Protein AF-A0A816GV91-F1 (afdb_monomer_lite)

Organism: NCBI:txid433720

InterPro domains:
  IPR011013 Galactose mutarotase-like domain superfamily [SSF74650] (80-267)
  IPR013780 Glycosyl hydrolase, all-beta [G3DSA:2.60.40.1180] (82-179)
  IPR015341 Glycoside hydrolase family 38, central domain [PF09261] (12-67)
  IPR028995 Glycoside hydrolase families 57/38, central domain superfamily [SSF88688] (14-74)
  IPR037094 Glycoside hydrolase family 38, central domain superfamily [G3DSA:1.20.1270.50] (17-73)
  IPR048534 Lysosomal alpha-mannosidase-like, central domain [PF21260] (137-174)
  IPR050843 Glycosyl Hydrolase Family 38 [PTHR11607] (3-268)

Secondary structure (DSSP, 8-state):
-HHHHHHHHT-S-TTHHHHHHHHHHHHTSTTTTTS-S-HHHHHHHHHHHHHHHHHHHHHHHHHHHHHS--TTPPPPSS-----TTGGGT--GGGTT-SEEEEEEEE-SSS-EEEEEEEEESS-EEEE-TTSPBPPEEEEEPPHHHHT-TT------EEEEEEEEE-TTEEEEEEEEEPPGGG--GGGB------S--EEE-SSEEEEE-TTS-EEEEEETTTTEEEE-S----EE-PBP---SSSGGGPPP-SS---BSSSSPEES-SS---

Structure (mmCIF, N/CA/C/O backbone):
data_AF-A0A816GV91-F1
#
_entry.id   AF-A0A816GV91-F1
#
loop_
_atom_site.group_PDB
_atom_site.id
_atom_site.type_symbol
_atom_site.label_atom_id
_atom_site.label_alt_id
_atom_site.label_comp_id
_atom_site.label_asym_id
_atom_site.label_entity_id
_atom_site.label_seq_id
_atom_site.pdbx_PDB_ins_code
_atom_site.Cartn_x
_atom_site.Cartn_y
_atom_site.Cartn_z
_atom_site.occupancy
_atom_site.B_iso_or_equiv
_atom_site.auth_seq_id
_atom_site.auth_comp_id
_atom_site.auth_asym_id
_atom_site.auth_atom_id
_atom_site.pdbx_PDB_model_num
ATOM 1 N N . VAL A 1 1 ? -13.918 4.646 -1.740 1.00 86.94 1 VAL A N 1
ATOM 2 C CA . VAL A 1 1 ? -14.346 4.955 -0.352 1.00 86.94 1 VAL A CA 1
ATOM 3 C C . VAL A 1 1 ? -15.172 6.232 -0.297 1.00 86.94 1 VAL A C 1
ATOM 5 O O . VAL A 1 1 ? -16.367 6.143 -0.059 1.00 86.94 1 VAL A O 1
ATOM 8 N N . THR A 1 2 ? -14.594 7.395 -0.612 1.00 91.75 2 THR A N 1
ATOM 9 C CA . THR A 1 2 ? -15.248 8.713 -0.481 1.00 91.75 2 THR A CA 1
ATOM 10 C C . THR A 1 2 ? -16.612 8.818 -1.162 1.00 91.75 2 THR A C 1
ATOM 12 O O . THR A 1 2 ? -17.562 9.271 -0.539 1.00 91.75 2 THR A O 1
ATOM 15 N N . ARG A 1 3 ? -16.756 8.334 -2.405 1.00 92.56 3 ARG A N 1
ATOM 16 C CA . ARG A 1 3 ? -18.055 8.327 -3.106 1.00 92.56 3 ARG A CA 1
ATOM 17 C C . ARG A 1 3 ? -19.121 7.482 -2.399 1.00 92.56 3 ARG A C 1
ATOM 19 O O . ARG A 1 3 ? -20.262 7.918 -2.325 1.00 92.56 3 ARG A O 1
ATOM 26 N N . HIS A 1 4 ? -18.753 6.315 -1.862 1.00 93.94 4 HIS A N 1
ATOM 27 C CA . HIS A 1 4 ? -19.681 5.459 -1.111 1.00 93.94 4 HIS A CA 1
ATOM 28 C C . HIS A 1 4 ? -20.125 6.156 0.173 1.00 93.94 4 HIS A C 1
ATOM 30 O O . HIS A 1 4 ? -21.316 6.321 0.400 1.00 93.94 4 HIS A O 1
ATOM 36 N N . LEU A 1 5 ? -19.168 6.637 0.970 1.00 92.62 5 LEU A N 1
ATOM 37 C CA . LEU A 1 5 ? -19.459 7.352 2.212 1.00 92.62 5 LEU A CA 1
ATOM 38 C C . LEU A 1 5 ? -20.297 8.611 1.967 1.00 92.62 5 LEU A C 1
ATOM 40 O O . LEU A 1 5 ? -21.244 8.863 2.704 1.00 92.62 5 LEU A O 1
ATOM 44 N N . ASN A 1 6 ? -20.011 9.356 0.897 1.00 92.31 6 ASN A N 1
ATOM 45 C CA . ASN A 1 6 ? -20.824 10.493 0.487 1.00 92.31 6 ASN A CA 1
ATOM 46 C C . ASN A 1 6 ? -22.269 10.089 0.164 1.00 92.31 6 ASN A C 1
ATOM 48 O O . ASN A 1 6 ? -23.195 10.768 0.598 1.00 92.31 6 ASN A O 1
ATOM 52 N N . ALA A 1 7 ? -22.458 8.998 -0.585 1.00 92.44 7 ALA A N 1
ATOM 53 C CA . ALA A 1 7 ? -23.782 8.495 -0.933 1.00 92.44 7 ALA A CA 1
ATOM 54 C C . ALA A 1 7 ? -24.557 8.032 0.311 1.00 92.44 7 ALA A C 1
ATOM 56 O O . ALA A 1 7 ? -25.717 8.397 0.472 1.00 92.44 7 ALA A O 1
ATOM 57 N N . PHE A 1 8 ? -23.909 7.297 1.220 1.00 92.56 8 PHE A N 1
ATOM 58 C CA . PHE A 1 8 ? -24.542 6.796 2.443 1.00 92.56 8 PHE A CA 1
ATOM 59 C C . PHE A 1 8 ? -24.864 7.899 3.455 1.00 92.56 8 PHE A C 1
ATOM 61 O O . PHE A 1 8 ? -25.917 7.868 4.081 1.00 92.56 8 PHE A O 1
ATOM 68 N N . ALA A 1 9 ? -23.987 8.891 3.605 1.00 91.38 9 ALA A N 1
ATOM 69 C CA . ALA A 1 9 ? -24.180 9.988 4.552 1.00 91.38 9 ALA A CA 1
ATOM 70 C C . ALA A 1 9 ? -24.940 11.190 3.962 1.00 91.38 9 ALA A C 1
ATOM 72 O O . ALA A 1 9 ? -25.226 12.152 4.684 1.00 91.38 9 ALA A O 1
ATOM 73 N N . ASN A 1 10 ? -25.215 11.176 2.652 1.00 90.62 10 ASN A N 1
ATOM 74 C CA . ASN A 1 10 ? -25.781 12.294 1.898 1.00 90.62 10 ASN A CA 1
ATOM 75 C C . ASN A 1 10 ? -25.097 13.625 2.274 1.00 90.62 10 ASN A C 1
ATOM 77 O O . ASN A 1 10 ? -25.703 14.513 2.886 1.00 90.62 10 ASN A O 1
ATOM 81 N N . THR A 1 11 ? -23.779 13.720 2.058 1.00 86.19 11 THR A N 1
ATOM 82 C CA . THR A 1 11 ? -23.034 14.946 2.402 1.00 86.19 11 THR A CA 1
ATOM 83 C C . THR A 1 11 ? -23.275 16.035 1.353 1.00 86.19 11 THR A C 1
ATOM 85 O O . THR A 1 11 ? -23.507 15.748 0.180 1.00 86.19 11 THR A O 1
ATOM 88 N N . ASN A 1 12 ? -23.194 17.307 1.753 1.00 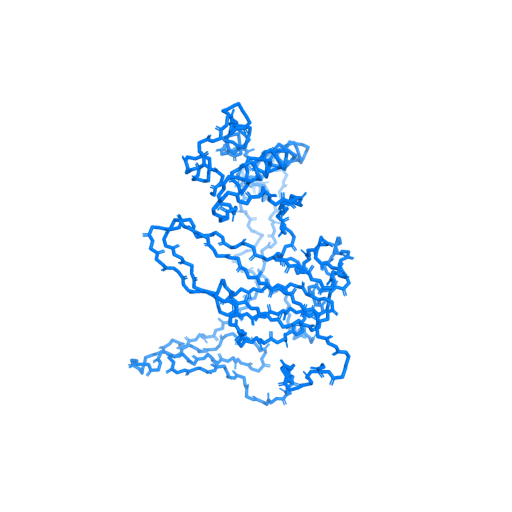77.94 12 ASN A N 1
ATOM 89 C CA . ASN A 1 12 ? -23.407 18.445 0.847 1.00 77.94 12 ASN A CA 1
ATOM 90 C C . ASN A 1 12 ? -22.167 18.771 -0.017 1.00 77.94 12 ASN A C 1
ATOM 92 O O . ASN A 1 12 ? -22.099 19.831 -0.635 1.00 77.94 12 ASN A O 1
ATOM 96 N N . ALA A 1 13 ? -21.181 17.873 -0.094 1.00 74.19 13 ALA A N 1
ATOM 97 C CA . ALA A 1 13 ? -19.860 18.134 -0.668 1.00 74.19 13 ALA A CA 1
ATOM 98 C C . ALA A 1 13 ? -19.768 17.933 -2.196 1.00 74.19 13 ALA A C 1
ATOM 100 O O . ALA A 1 13 ? -18.770 17.414 -2.697 1.00 74.19 13 ALA A O 1
ATOM 101 N N . ARG A 1 14 ? -20.799 18.327 -2.960 1.00 69.38 14 ARG A N 1
ATOM 102 C CA . ARG A 1 14 ? -20.877 18.031 -4.408 1.00 69.38 14 ARG A CA 1
ATOM 103 C C . ARG A 1 14 ? -19.669 18.540 -5.201 1.00 69.38 14 ARG A C 1
ATOM 105 O O . ARG A 1 14 ? -19.157 17.792 -6.022 1.00 69.38 14 ARG A O 1
ATOM 112 N N . ASN A 1 15 ? -19.190 19.755 -4.929 1.00 72.81 15 ASN A N 1
ATOM 113 C CA . ASN A 1 15 ? -18.072 20.342 -5.679 1.00 72.81 15 ASN A CA 1
ATOM 114 C C . ASN A 1 15 ? -16.728 19.691 -5.308 1.00 72.81 15 ASN A C 1
ATOM 116 O O . ASN A 1 15 ? -15.956 19.319 -6.184 1.00 72.81 15 ASN A O 1
ATOM 120 N N . THR A 1 16 ? -16.478 19.467 -4.015 1.00 81.56 16 THR A N 1
ATOM 121 C CA . THR A 1 16 ? -15.239 18.847 -3.509 1.00 81.56 16 THR A CA 1
ATOM 122 C C . THR A 1 16 ? -15.103 17.376 -3.923 1.00 81.56 16 THR A C 1
ATOM 124 O O . THR A 1 16 ? -13.997 16.847 -4.001 1.00 81.56 16 THR A O 1
ATOM 127 N N . LEU A 1 17 ? -16.220 16.696 -4.220 1.00 80.50 17 LEU A N 1
ATOM 128 C CA . LEU A 1 17 ? -16.218 15.296 -4.658 1.00 80.50 17 LEU A CA 1
ATOM 129 C C . LEU A 1 17 ? -15.487 15.092 -5.992 1.00 80.50 17 LEU A C 1
ATOM 131 O O . LEU A 1 17 ? -14.959 14.003 -6.242 1.00 80.50 17 LEU A O 1
ATOM 135 N N . PHE A 1 18 ? -15.475 16.114 -6.850 1.00 89.94 18 PHE A N 1
ATOM 136 C CA . PHE A 1 18 ? -14.893 16.020 -8.184 1.00 89.94 18 PHE A CA 1
ATOM 137 C C . PHE A 1 18 ? -13.404 16.351 -8.227 1.00 89.94 18 PHE A C 1
ATOM 139 O O . PHE A 1 18 ? -12.745 15.834 -9.119 1.00 89.94 18 PHE A O 1
ATOM 146 N N . THR A 1 19 ? -12.839 17.052 -7.238 1.00 93.88 19 THR A N 1
ATOM 147 C CA . THR A 1 19 ? -11.411 17.428 -7.225 1.00 93.88 19 THR A CA 1
ATOM 148 C C . THR A 1 19 ? -10.486 16.223 -7.433 1.00 93.88 19 THR A C 1
ATOM 150 O O . THR A 1 19 ? -9.660 16.213 -8.343 1.00 93.88 19 THR A O 1
ATOM 153 N N . LEU A 1 20 ? -10.674 15.142 -6.663 1.00 94.38 20 LEU A N 1
ATOM 154 C CA . LEU A 1 20 ? -9.902 13.910 -6.868 1.00 94.38 20 LEU A CA 1
ATOM 155 C C . LEU A 1 20 ? -10.254 13.210 -8.186 1.00 94.38 20 LEU A C 1
ATOM 157 O O . LEU A 1 20 ? -9.397 12.587 -8.800 1.00 94.38 20 LEU A O 1
ATOM 161 N N . SER A 1 21 ? -11.511 13.284 -8.627 1.00 94.44 21 SER A N 1
ATOM 162 C CA . SER A 1 21 ? -11.940 12.654 -9.880 1.00 94.44 21 SER A CA 1
ATOM 163 C C . SER A 1 21 ? -11.295 13.300 -11.101 1.00 94.44 21 SER A C 1
ATOM 165 O O . SER A 1 21 ? -10.948 12.592 -12.039 1.00 94.44 21 SER A O 1
ATOM 167 N N . GLU A 1 22 ? -11.166 14.622 -11.100 1.00 96.19 22 GLU A N 1
ATOM 168 C CA . GLU A 1 22 ? -10.523 15.396 -12.158 1.00 96.19 22 GLU A CA 1
ATOM 169 C C . GLU A 1 22 ? -9.022 15.112 -12.177 1.00 96.19 22 GLU A C 1
ATOM 171 O O . GLU A 1 22 ? -8.491 14.762 -13.227 1.00 96.19 22 GLU A O 1
ATOM 176 N N . ALA A 1 23 ? -8.361 15.144 -11.012 1.00 97.31 23 ALA A N 1
ATOM 177 C CA . ALA A 1 23 ? -6.949 14.781 -10.890 1.00 97.31 23 ALA A CA 1
ATOM 178 C C . ALA A 1 23 ? -6.679 13.345 -11.373 1.00 97.31 23 ALA A C 1
ATOM 180 O O . ALA A 1 23 ? -5.765 13.116 -12.161 1.00 97.31 23 ALA A O 1
ATOM 181 N N . MET A 1 24 ? -7.517 12.381 -10.973 1.00 96.81 24 MET A N 1
ATOM 182 C CA . MET A 1 24 ? -7.435 11.002 -11.462 1.00 96.81 24 MET A CA 1
ATOM 183 C C . MET A 1 24 ? -7.689 10.904 -12.968 1.00 96.81 24 MET A C 1
ATOM 185 O O . MET A 1 24 ? -7.021 10.117 -13.630 1.00 96.81 24 MET A O 1
ATOM 189 N N . GLY A 1 25 ? -8.627 11.687 -13.511 1.00 97.88 25 GLY A N 1
ATOM 190 C CA . GLY A 1 25 ? -8.910 11.741 -14.945 1.00 97.88 25 GLY A CA 1
ATOM 191 C C . GLY A 1 25 ? -7.713 12.239 -15.752 1.00 97.88 25 GLY A C 1
ATOM 192 O O . GLY A 1 25 ? -7.337 11.604 -16.733 1.00 97.88 25 GLY A O 1
ATOM 193 N N . VAL A 1 26 ? -7.062 13.312 -15.292 1.00 98.00 26 VAL A N 1
ATOM 194 C CA . VAL A 1 26 ? -5.806 13.812 -15.874 1.00 98.00 26 VAL A CA 1
ATOM 195 C C . VAL A 1 26 ? -4.700 12.763 -15.761 1.00 98.00 26 VAL A C 1
ATOM 197 O O . VAL A 1 26 ? -3.996 12.522 -16.734 1.00 98.00 26 VAL A O 1
ATOM 200 N N . ALA A 1 27 ? -4.585 12.074 -14.623 1.00 97.81 27 ALA A N 1
ATOM 201 C CA . ALA A 1 27 ? -3.581 11.029 -14.433 1.00 97.81 27 ALA A CA 1
ATOM 202 C C . ALA A 1 27 ? -3.764 9.819 -15.372 1.00 97.81 27 ALA A C 1
ATOM 204 O O . ALA A 1 27 ? -2.814 9.075 -15.576 1.00 97.81 27 ALA A O 1
ATOM 205 N N . GLN A 1 28 ? -4.948 9.613 -15.967 1.00 98.31 28 GLN A N 1
ATOM 206 C CA . GLN A 1 28 ? -5.157 8.584 -17.001 1.00 98.31 28 GLN A CA 1
ATOM 207 C C . GLN A 1 28 ? -4.719 9.024 -18.404 1.00 98.31 28 GLN A C 1
ATOM 209 O O . GLN A 1 28 ? -4.855 8.253 -19.355 1.00 98.31 28 GLN A O 1
ATOM 214 N N . HIS A 1 29 ? -4.211 10.248 -18.562 1.00 98.31 29 HIS A N 1
ATOM 215 C CA . HIS A 1 29 ? -3.582 10.665 -19.804 1.00 98.31 29 HIS A CA 1
ATOM 216 C C . HIS A 1 29 ? -2.452 9.692 -20.181 1.00 98.31 29 HIS A C 1
ATOM 218 O O . HIS A 1 29 ? -1.738 9.175 -19.321 1.00 98.31 29 HIS A O 1
ATOM 224 N N . HIS A 1 30 ? -2.292 9.436 -21.479 1.00 98.06 30 HIS A N 1
ATOM 225 C CA . HIS A 1 30 ? -1.295 8.499 -22.002 1.00 98.06 30 HIS A CA 1
ATOM 226 C C . HIS A 1 30 ? 0.151 8.988 -21.837 1.00 98.06 30 HIS A C 1
ATOM 228 O O . HIS A 1 30 ? 1.054 8.201 -22.090 1.00 98.06 30 HIS A O 1
ATOM 234 N N . ASP A 1 31 ? 0.344 10.236 -21.396 1.00 98.19 31 ASP A N 1
ATOM 235 C CA . ASP A 1 31 ? 1.611 10.786 -20.897 1.00 98.19 31 ASP A CA 1
ATOM 236 C C . ASP A 1 31 ? 1.547 11.123 -19.402 1.00 98.19 31 ASP A C 1
ATOM 238 O O . ASP A 1 31 ? 2.070 12.141 -18.984 1.00 98.19 31 ASP A O 1
ATOM 242 N N . ALA A 1 32 ? 0.788 10.383 -18.598 1.00 98.19 32 ALA A N 1
ATOM 243 C CA . ALA A 1 32 ? 0.777 10.574 -17.147 1.00 98.19 32 ALA A CA 1
ATOM 244 C C . ALA A 1 32 ? 1.020 9.241 -16.444 1.00 98.19 32 ALA A C 1
ATOM 246 O O . ALA A 1 32 ? 2.119 8.962 -15.980 1.00 98.19 32 ALA A O 1
ATOM 247 N N . VAL A 1 33 ? 0.029 8.346 -16.428 1.00 98.12 33 VAL A N 1
ATOM 248 C CA . VAL A 1 33 ? 0.202 7.009 -15.827 1.00 98.12 33 VAL A CA 1
ATOM 249 C C . VAL A 1 33 ? 1.284 6.174 -16.528 1.00 98.12 33 VAL A C 1
ATOM 251 O O . VAL A 1 33 ? 1.835 5.253 -15.930 1.00 98.12 33 VAL A O 1
ATOM 254 N N . SER A 1 34 ? 1.602 6.494 -17.783 1.00 97.75 34 SER A N 1
ATOM 255 C CA . SER A 1 34 ? 2.693 5.884 -18.548 1.00 97.75 34 SER A CA 1
ATOM 256 C C . SER A 1 34 ? 4.091 6.302 -18.075 1.00 97.75 34 SER A C 1
ATOM 258 O O . SER A 1 34 ? 5.045 5.579 -18.355 1.00 97.75 34 SER A O 1
ATOM 260 N N . GLY A 1 35 ? 4.228 7.441 -17.381 1.00 98.12 35 GLY A N 1
ATOM 261 C CA . GLY A 1 35 ? 5.514 8.016 -16.980 1.00 98.12 35 GLY A CA 1
ATOM 262 C C . GLY A 1 35 ? 6.335 8.566 -18.150 1.00 98.12 35 GLY A C 1
ATOM 263 O O . GLY A 1 35 ? 7.566 8.488 -18.131 1.00 98.12 35 GLY A O 1
ATOM 264 N N . THR A 1 36 ? 5.673 9.054 -19.201 1.00 98.19 36 THR A N 1
ATOM 265 C CA . THR A 1 36 ? 6.312 9.542 -20.432 1.00 98.19 36 THR A CA 1
ATOM 266 C C . THR A 1 36 ? 6.363 11.068 -20.567 1.00 98.19 36 THR A C 1
ATO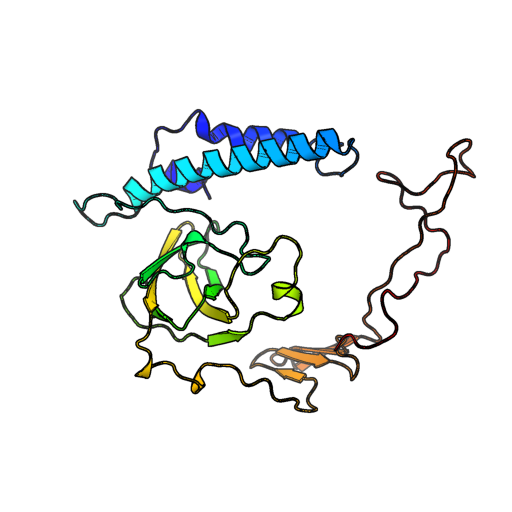M 268 O O . THR A 1 36 ? 6.842 11.597 -21.577 1.00 98.19 36 THR A O 1
ATOM 271 N N . GLU A 1 37 ? 5.924 11.781 -19.534 1.00 98.38 37 GLU A N 1
ATOM 272 C CA . GLU A 1 37 ? 6.033 13.223 -19.363 1.00 98.38 37 GLU A CA 1
ATOM 273 C C . GLU A 1 37 ? 7.418 13.696 -18.888 1.00 98.38 37 GLU A C 1
ATOM 275 O O . GLU A 1 37 ? 8.316 12.925 -18.548 1.00 98.38 37 GLU A O 1
ATOM 280 N N . LYS A 1 38 ? 7.604 15.020 -18.835 1.00 98.44 38 LYS A N 1
ATOM 281 C CA . LYS A 1 38 ? 8.761 15.624 -18.164 1.00 98.44 38 LYS A CA 1
ATOM 282 C C . LYS A 1 38 ? 8.618 15.537 -16.646 1.00 98.44 38 LYS A C 1
ATOM 284 O O . LYS A 1 38 ? 7.519 15.652 -16.114 1.00 98.44 38 LYS A O 1
ATOM 289 N N . GLN A 1 39 ? 9.748 15.500 -15.942 1.00 98.50 39 GLN A N 1
ATOM 290 C CA . GLN A 1 39 ? 9.783 15.409 -14.478 1.00 98.50 39 GLN A CA 1
ATOM 291 C C . GLN A 1 39 ? 8.974 16.507 -13.759 1.00 98.50 39 GLN A C 1
ATOM 293 O O . GLN A 1 39 ? 8.316 16.231 -12.761 1.00 98.50 39 GLN A O 1
ATOM 298 N N . GLU A 1 40 ? 8.997 17.743 -14.265 1.00 98.50 40 GLU A N 1
ATOM 299 C CA . GLU A 1 40 ? 8.212 18.865 -13.724 1.00 98.50 40 GLU A CA 1
ATOM 300 C C . GLU A 1 40 ? 6.695 18.657 -13.860 1.00 98.50 40 GLU A C 1
ATOM 302 O O . GLU A 1 40 ? 5.936 19.026 -12.968 1.00 98.50 40 GLU A O 1
ATOM 307 N N . VAL A 1 41 ? 6.259 17.995 -14.934 1.00 98.38 41 VAL A N 1
ATOM 308 C CA . VAL A 1 41 ? 4.855 17.638 -15.169 1.00 98.38 41 VAL A CA 1
ATOM 309 C C . VAL A 1 41 ? 4.456 16.452 -14.289 1.00 98.38 41 VAL A C 1
ATOM 311 O O . VAL A 1 41 ? 3.387 16.476 -13.686 1.00 98.38 41 VAL A O 1
ATOM 314 N N . ALA A 1 42 ? 5.346 15.468 -14.113 1.00 98.50 42 ALA A N 1
ATOM 315 C CA . ALA A 1 42 ? 5.141 14.374 -13.164 1.00 98.50 42 ALA A CA 1
ATOM 316 C C . ALA A 1 42 ? 4.926 14.902 -11.730 1.00 98.50 42 ALA A C 1
ATOM 318 O O . ALA A 1 42 ? 4.065 14.411 -10.995 1.00 98.50 42 ALA A O 1
ATOM 319 N N . PHE A 1 43 ? 5.674 15.941 -11.332 1.00 98.69 43 PHE A N 1
ATOM 320 C CA . PHE A 1 43 ? 5.481 16.611 -10.044 1.00 98.69 43 PHE A CA 1
ATOM 321 C C . PHE A 1 43 ? 4.136 17.346 -9.949 1.00 98.69 43 PHE A C 1
ATOM 323 O O . PHE A 1 43 ? 3.478 17.232 -8.914 1.00 98.69 43 PHE A O 1
ATOM 330 N N . ASP A 1 44 ? 3.688 18.027 -11.00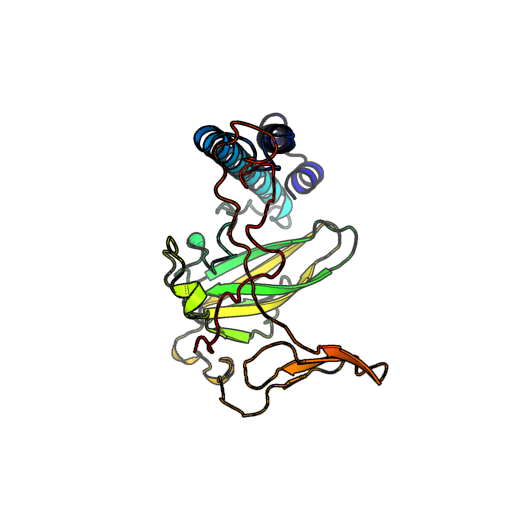9 1.00 98.62 44 ASP A N 1
ATOM 331 C CA . ASP A 1 44 ? 2.348 18.640 -11.065 1.00 98.62 44 ASP A CA 1
ATOM 332 C C . ASP A 1 44 ? 1.235 17.581 -10.934 1.00 98.62 44 ASP A C 1
ATOM 334 O O . ASP A 1 44 ? 0.305 17.748 -10.142 1.00 98.62 44 ASP A O 1
ATOM 338 N N . TYR A 1 45 ? 1.355 16.436 -11.617 1.00 98.50 45 TYR A N 1
ATOM 339 C CA . TYR A 1 45 ? 0.409 15.324 -11.470 1.00 98.50 45 TYR A CA 1
ATOM 340 C C . TYR A 1 45 ? 0.363 14.785 -10.037 1.00 98.50 45 TYR A C 1
ATOM 342 O O . TYR A 1 45 ? -0.725 14.611 -9.478 1.00 98.50 45 TYR A O 1
ATOM 350 N N . ALA A 1 46 ? 1.524 14.566 -9.416 1.00 98.31 46 ALA A N 1
ATOM 351 C CA . ALA A 1 46 ? 1.605 14.119 -8.029 1.00 98.31 46 ALA A CA 1
ATOM 352 C C . ALA A 1 46 ? 0.972 15.133 -7.060 1.00 98.31 46 ALA A C 1
ATOM 354 O O . ALA A 1 46 ? 0.237 14.740 -6.149 1.00 98.31 46 ALA A O 1
ATOM 355 N N . GLN A 1 47 ? 1.198 16.433 -7.281 1.00 98.38 47 GLN A N 1
ATOM 356 C CA . GLN A 1 47 ? 0.592 17.500 -6.488 1.00 98.38 47 GLN A CA 1
ATOM 357 C C . GLN A 1 47 ? -0.938 17.484 -6.601 1.00 98.38 47 GLN A C 1
ATOM 359 O O . GLN A 1 47 ? -1.618 17.421 -5.576 1.00 98.38 47 GLN A O 1
ATOM 364 N N . ARG A 1 48 ? -1.489 17.455 -7.821 1.00 98.06 48 ARG A N 1
ATOM 365 C CA . ARG A 1 48 ? -2.947 17.412 -8.051 1.00 98.06 48 ARG A CA 1
ATOM 366 C C . ARG A 1 48 ? -3.605 16.211 -7.384 1.00 98.06 48 ARG A C 1
ATOM 368 O O . ARG A 1 48 ? -4.679 16.334 -6.796 1.00 98.06 48 ARG A O 1
ATOM 375 N N . LEU A 1 49 ? -2.973 15.039 -7.471 1.00 97.62 49 LEU A N 1
ATOM 376 C CA . LEU A 1 49 ? -3.468 13.827 -6.818 1.00 97.62 49 LEU A CA 1
ATOM 377 C C . LEU A 1 49 ? -3.450 13.971 -5.292 1.00 97.62 49 LEU A C 1
ATOM 379 O O . LEU A 1 49 ? -4.432 13.614 -4.643 1.00 97.62 49 LEU A O 1
ATOM 383 N N . SER A 1 50 ? -2.380 14.534 -4.723 1.00 96.56 50 SER A N 1
ATOM 384 C CA . SER A 1 50 ? -2.268 14.803 -3.283 1.00 96.56 50 SER A CA 1
ATOM 385 C C . SER A 1 50 ? -3.356 15.766 -2.792 1.00 96.56 50 SER A C 1
ATOM 387 O O . SER A 1 50 ? -4.064 15.461 -1.831 1.00 96.56 50 SER A O 1
ATOM 389 N N . GLU A 1 51 ? -3.568 16.882 -3.493 1.00 96.12 51 GLU A N 1
ATOM 390 C CA . GLU A 1 51 ? -4.637 17.847 -3.200 1.00 96.12 51 GLU A CA 1
ATOM 391 C C . GLU A 1 51 ? -6.028 17.203 -3.313 1.00 96.12 51 GLU A C 1
ATOM 393 O O . GLU A 1 51 ? -6.887 17.392 -2.449 1.00 96.12 51 GLU A O 1
ATOM 398 N N . GLY A 1 52 ? -6.240 16.365 -4.334 1.00 95.62 52 GLY A N 1
ATOM 399 C CA . GLY A 1 52 ? -7.462 15.583 -4.491 1.00 95.62 52 GLY A CA 1
ATOM 400 C C . GLY A 1 52 ? -7.708 14.618 -3.327 1.00 95.62 52 GLY A C 1
ATOM 401 O O . GLY A 1 52 ? -8.833 14.523 -2.832 1.00 95.62 52 GLY A O 1
ATOM 402 N N . ILE A 1 53 ? -6.673 13.917 -2.855 1.00 94.38 53 ILE A N 1
ATOM 403 C CA . ILE A 1 53 ? -6.764 13.013 -1.700 1.00 94.38 53 ILE A CA 1
ATOM 404 C C . ILE A 1 53 ? -7.135 13.802 -0.439 1.00 94.38 53 ILE A C 1
ATOM 406 O O . ILE A 1 53 ? -8.072 13.410 0.256 1.00 94.38 53 ILE A O 1
ATOM 410 N N . GLN A 1 54 ? -6.491 14.943 -0.183 1.00 93.31 54 GLN A N 1
ATOM 411 C CA . GLN A 1 54 ? -6.812 15.809 0.960 1.00 93.31 54 GLN A CA 1
ATOM 412 C C . GLN A 1 54 ? -8.257 16.331 0.902 1.00 93.31 54 GLN A C 1
ATOM 414 O O . GLN A 1 54 ? -8.987 16.283 1.894 1.00 93.31 54 GLN A O 1
ATOM 419 N N . ALA A 1 55 ? -8.720 16.758 -0.276 1.00 93.25 55 ALA A N 1
ATOM 420 C CA . ALA A 1 55 ? -10.111 17.152 -0.488 1.00 93.25 55 ALA A CA 1
ATOM 421 C C . ALA A 1 55 ? -11.084 15.994 -0.182 1.00 93.25 55 ALA A C 1
ATOM 423 O O . ALA A 1 55 ? -12.120 16.184 0.463 1.00 93.25 55 ALA A O 1
ATOM 424 N N . ALA A 1 56 ? -10.730 14.771 -0.587 1.00 92.81 56 ALA A N 1
ATOM 425 C CA . ALA A 1 56 ? -11.514 13.573 -0.321 1.00 92.81 56 ALA A CA 1
ATOM 426 C C . ALA A 1 56 ? -11.553 13.198 1.175 1.00 92.81 56 ALA A C 1
ATOM 428 O O . ALA A 1 56 ? -12.591 12.724 1.643 1.00 92.81 56 ALA A O 1
ATOM 429 N N . GLU A 1 57 ? -10.480 13.437 1.934 1.00 92.62 57 GLU A N 1
ATOM 430 C CA . GLU A 1 57 ? -10.440 13.252 3.395 1.00 92.62 57 GLU A CA 1
ATOM 431 C C . GLU A 1 57 ? -11.441 14.156 4.124 1.00 92.62 57 GLU A C 1
ATOM 433 O O . GLU A 1 57 ? -12.119 13.710 5.056 1.00 92.62 57 GLU A O 1
ATOM 438 N N . GLY A 1 58 ? -11.625 15.395 3.660 1.00 91.25 58 GLY A N 1
ATOM 439 C CA . GLY A 1 58 ? -12.652 16.296 4.190 1.00 91.25 58 GLY A CA 1
ATOM 440 C C . GLY A 1 58 ? -14.069 15.722 4.058 1.00 91.25 58 GLY A C 1
ATOM 441 O O . GLY A 1 58 ? -14.866 15.784 4.996 1.00 91.25 58 GLY A O 1
ATOM 442 N N . ILE A 1 59 ? -14.376 15.087 2.924 1.00 92.19 59 ILE A N 1
ATOM 443 C CA . ILE A 1 59 ? -15.681 14.448 2.680 1.00 92.19 59 ILE A CA 1
ATOM 444 C C . ILE A 1 59 ? -15.859 13.202 3.551 1.00 92.19 59 ILE A C 1
ATOM 446 O O . ILE A 1 59 ? -16.941 12.980 4.093 1.00 92.19 59 ILE A O 1
ATOM 450 N N . ILE A 1 60 ? -14.802 12.398 3.713 1.00 92.75 60 ILE A N 1
ATOM 451 C CA . ILE A 1 60 ? -14.811 11.234 4.611 1.00 92.75 60 ILE A CA 1
ATOM 452 C C . ILE A 1 60 ? -15.176 11.674 6.034 1.00 92.75 60 ILE A C 1
ATOM 454 O O . ILE A 1 60 ? -16.044 11.068 6.659 1.00 92.75 60 ILE A O 1
ATOM 458 N N . ASN A 1 61 ? -14.584 12.767 6.517 1.00 91.69 61 ASN A N 1
ATOM 459 C CA . ASN A 1 61 ? -14.892 13.331 7.829 1.00 91.69 61 ASN A CA 1
ATOM 460 C C . ASN A 1 61 ? -16.338 13.819 7.958 1.00 91.69 61 ASN A C 1
ATOM 462 O O . ASN A 1 61 ? -16.999 13.509 8.947 1.00 91.69 61 ASN A O 1
ATOM 466 N N . GLN A 1 62 ? -16.862 14.527 6.954 1.00 91.19 62 GLN A N 1
ATOM 467 C CA . GLN A 1 62 ? -18.270 14.947 6.941 1.00 91.19 62 GLN A CA 1
ATOM 468 C C . GLN A 1 62 ? -19.228 13.752 6.964 1.00 91.19 62 GLN A C 1
ATOM 470 O O . GLN A 1 62 ? -20.266 13.799 7.625 1.00 91.19 62 GLN A O 1
ATOM 475 N N . ALA A 1 63 ? -18.888 12.678 6.250 1.00 91.88 63 ALA A N 1
ATOM 476 C CA . ALA A 1 63 ? -19.682 11.461 6.252 1.00 91.88 63 ALA A CA 1
ATOM 477 C C . ALA A 1 63 ? -19.641 10.776 7.622 1.00 91.88 63 ALA A C 1
ATOM 479 O O . ALA A 1 63 ? -20.686 10.459 8.184 1.00 91.88 63 ALA A O 1
ATOM 480 N N . TYR A 1 64 ? -18.454 10.607 8.204 1.00 90.94 64 TYR A N 1
ATOM 481 C CA . TYR A 1 64 ? -18.308 9.984 9.517 1.00 90.94 64 TYR A CA 1
ATOM 482 C C . TYR A 1 64 ? -18.894 10.809 10.663 1.00 90.94 64 TYR A C 1
ATOM 484 O O . TYR A 1 64 ? -19.402 10.217 11.610 1.00 90.94 64 TYR A O 1
ATOM 492 N N . ALA A 1 65 ? -18.950 12.137 10.555 1.00 89.62 65 ALA A N 1
ATOM 493 C CA . ALA A 1 65 ? -19.692 12.966 11.504 1.00 89.62 65 ALA A CA 1
ATOM 494 C C . ALA A 1 65 ? -21.187 12.598 11.571 1.00 89.62 65 ALA A C 1
ATOM 496 O O . ALA A 1 65 ? -21.810 12.765 12.613 1.00 89.62 65 ALA A O 1
ATOM 497 N N . LYS A 1 66 ? -21.760 12.067 10.484 1.00 89.50 66 LYS A N 1
ATOM 498 C CA . LYS A 1 66 ? -23.148 11.584 10.444 1.00 89.50 66 LYS A CA 1
ATOM 499 C C . LYS A 1 66 ? -23.281 10.088 10.735 1.00 89.50 66 LYS A C 1
ATOM 501 O O . LYS A 1 66 ? -24.296 9.678 11.279 1.00 89.50 66 LYS A O 1
ATOM 506 N N . LEU A 1 67 ? -22.296 9.281 10.332 1.00 89.44 67 LEU A N 1
ATOM 507 C CA . LEU A 1 67 ? -22.381 7.813 10.362 1.00 89.44 67 LEU A CA 1
ATOM 508 C C . LEU A 1 67 ? -21.800 7.164 11.629 1.00 89.44 67 LEU A C 1
ATOM 510 O O . LEU A 1 67 ? -22.194 6.049 11.954 1.00 89.44 67 LEU A O 1
ATOM 514 N N . LEU A 1 68 ? -20.838 7.801 12.307 1.00 87.75 68 LEU A N 1
ATOM 515 C CA . LEU A 1 68 ? -20.235 7.269 13.536 1.00 87.75 68 LEU A CA 1
ATOM 516 C C . LEU A 1 68 ? -21.075 7.448 14.811 1.00 87.75 68 LEU A C 1
ATOM 518 O O . LEU A 1 68 ? -21.044 6.524 15.628 1.00 87.75 68 LEU A O 1
ATOM 522 N N . PRO A 1 69 ? -21.774 8.581 15.048 1.00 86.62 69 PRO A N 1
ATOM 523 C CA . PRO A 1 69 ? -22.590 8.699 16.247 1.00 86.62 69 PRO A CA 1
ATOM 524 C C . PRO A 1 69 ? -23.670 7.614 16.263 1.00 86.62 69 PRO A C 1
ATOM 526 O O . PRO A 1 69 ? -24.383 7.409 15.281 1.00 86.62 69 PRO A O 1
ATOM 529 N N . LYS A 1 70 ? -23.780 6.916 17.394 1.00 78.25 70 LYS A N 1
ATOM 530 C CA . LYS A 1 70 ? -24.916 6.038 17.690 1.00 78.25 70 LYS A CA 1
ATOM 531 C C . LYS A 1 70 ? -25.973 6.874 18.412 1.00 78.25 70 LYS A C 1
ATOM 533 O O . LYS A 1 70 ? -25.628 7.640 19.309 1.00 78.25 70 LYS A O 1
ATOM 538 N N . ASP A 1 71 ? -27.240 6.720 18.038 1.00 72.38 71 ASP A N 1
ATOM 539 C CA . ASP A 1 71 ? -28.372 7.466 18.611 1.00 72.38 71 ASP A CA 1
ATOM 540 C C . ASP A 1 71 ? -28.226 9.000 18.478 1.00 72.38 71 ASP A C 1
ATOM 542 O O . ASP A 1 71 ? -27.605 9.500 17.543 1.00 72.38 71 ASP A O 1
ATOM 546 N N . SER A 1 72 ? -28.809 9.776 19.399 1.00 64.56 72 SER A N 1
ATOM 547 C CA . SER A 1 72 ? -28.716 11.247 19.443 1.00 64.56 72 SER A CA 1
ATOM 548 C C . SER A 1 72 ? -27.376 11.771 19.989 1.00 64.56 72 SER A C 1
ATOM 550 O O . SER A 1 72 ? -27.319 12.887 20.510 1.00 64.56 72 SER A O 1
ATOM 552 N N . GLN A 1 73 ? -26.307 10.971 19.934 1.00 75.06 73 GLN A N 1
ATOM 553 C CA . GLN A 1 73 ? -24.992 11.385 20.421 1.00 75.06 73 GLN A CA 1
ATOM 554 C C . GLN A 1 73 ? -24.359 12.429 19.501 1.00 75.06 73 GLN A C 1
ATOM 556 O O . GLN A 1 73 ? -24.592 12.462 18.291 1.00 75.06 73 GLN A O 1
ATOM 561 N N . SER A 1 74 ? -23.532 13.293 20.089 1.00 73.06 74 SER A N 1
ATOM 562 C CA . SER A 1 74 ? -22.782 14.286 19.331 1.00 73.06 74 SER A CA 1
ATOM 563 C C . SER A 1 74 ? -21.778 13.612 18.390 1.00 73.06 74 SER A C 1
ATOM 565 O O . SER A 1 74 ? -21.216 12.569 18.739 1.00 73.06 74 SER A O 1
ATOM 567 N N . PRO A 1 75 ? -21.500 14.218 17.223 1.00 75.12 75 PRO A N 1
ATOM 568 C CA . PRO A 1 75 ? -20.468 13.734 16.319 1.00 75.12 75 PRO A CA 1
ATOM 569 C C . PRO A 1 75 ? -19.098 13.651 17.004 1.00 75.12 75 PRO A C 1
ATOM 571 O O . PRO A 1 75 ? -18.851 14.374 17.975 1.00 75.12 75 PRO A O 1
ATOM 574 N N . PRO A 1 76 ? -18.189 12.801 16.490 1.00 71.81 76 PRO A N 1
ATOM 575 C CA . PRO A 1 76 ? -16.814 12.757 16.962 1.00 71.81 76 PRO A CA 1
ATOM 576 C C . PRO A 1 76 ? -16.205 14.161 16.949 1.00 71.81 76 PRO A C 1
ATOM 578 O O . PRO A 1 76 ? -16.243 14.854 15.933 1.00 71.81 76 PRO A O 1
ATOM 581 N N . THR A 1 77 ? -15.633 14.577 18.076 1.00 69.25 77 THR A N 1
ATOM 582 C CA . THR A 1 77 ? -14.978 15.887 18.213 1.00 69.25 77 THR A CA 1
ATOM 583 C C . THR A 1 77 ? -13.642 15.953 17.477 1.00 69.25 77 THR A C 1
ATOM 585 O O . THR A 1 77 ? -13.181 17.041 17.142 1.00 69.25 77 THR A O 1
ATOM 588 N N . GLN A 1 78 ? -13.023 14.800 17.209 1.00 79.38 78 GLN A N 1
ATOM 589 C CA . GLN A 1 78 ? -11.766 14.689 16.475 1.00 79.38 78 GLN A CA 1
ATOM 590 C C . GLN A 1 78 ? -12.005 14.203 15.047 1.00 79.38 78 GLN A C 1
ATOM 592 O O . GLN A 1 78 ? -12.695 13.205 14.815 1.00 79.38 78 GLN A O 1
ATOM 597 N N . LEU A 1 79 ? -11.383 14.900 14.098 1.00 83.38 79 LEU A N 1
ATOM 598 C CA . LEU A 1 79 ? -11.368 14.497 12.699 1.00 83.38 79 LEU A CA 1
ATOM 599 C C . LEU A 1 79 ? -10.531 13.226 12.522 1.00 83.38 79 LEU A C 1
ATOM 601 O O . LEU A 1 79 ? -9.462 13.064 13.108 1.00 83.38 79 LEU A O 1
ATOM 605 N N . GLN A 1 80 ? -11.032 12.333 11.682 1.00 85.75 80 GLN A N 1
ATOM 606 C CA . GLN A 1 80 ? -10.297 11.200 11.147 1.00 85.75 80 GLN A CA 1
ATOM 607 C C . GLN A 1 80 ? -9.265 11.705 10.128 1.00 85.75 80 GLN A C 1
ATOM 609 O O . GLN A 1 80 ? -9.546 12.605 9.338 1.00 85.75 80 GLN A O 1
ATOM 614 N N . PHE A 1 81 ? -8.091 11.091 10.095 1.00 89.88 81 PHE A N 1
ATOM 615 C CA . PHE A 1 81 ? -7.074 11.320 9.066 1.00 89.88 81 PHE A CA 1
ATOM 616 C C . PHE A 1 81 ? -6.630 9.970 8.501 1.00 89.88 81 PHE A C 1
ATOM 618 O O . PHE A 1 81 ? -6.799 8.931 9.147 1.00 89.88 81 PHE A O 1
ATOM 625 N N . LEU A 1 82 ? -6.078 9.961 7.288 1.00 92.00 82 LEU A N 1
ATOM 626 C CA . LEU A 1 82 ? -5.609 8.725 6.666 1.00 92.00 82 LEU A CA 1
ATOM 627 C C . LEU A 1 82 ? -4.112 8.518 6.924 1.00 92.00 82 LEU A C 1
ATOM 629 O O . LEU A 1 82 ? -3.287 9.407 6.724 1.00 92.00 82 LEU A O 1
ATOM 633 N N . CYS A 1 83 ? -3.737 7.300 7.315 1.00 93.44 83 CYS A N 1
ATOM 634 C CA . CYS A 1 83 ? -2.339 6.875 7.401 1.00 93.44 83 CYS A CA 1
ATOM 635 C C . CYS A 1 83 ? -1.771 6.567 5.996 1.00 93.44 83 CYS A C 1
ATOM 637 O O . CYS A 1 83 ? -1.523 5.405 5.662 1.00 93.44 83 CYS A O 1
ATOM 639 N N . GLN A 1 84 ? -1.569 7.595 5.162 1.00 93.19 84 GLN A N 1
ATOM 640 C CA . GLN A 1 84 ? -1.118 7.438 3.765 1.00 93.19 84 GLN A CA 1
ATOM 641 C C . GLN A 1 84 ? 0.293 6.831 3.630 1.00 93.19 84 GLN A C 1
ATOM 643 O O . GLN A 1 84 ? 0.621 6.253 2.600 1.00 93.19 84 GLN A O 1
ATOM 648 N N . LEU A 1 85 ? 1.118 6.911 4.682 1.00 95.06 85 LEU A N 1
ATOM 649 C CA . LEU A 1 85 ? 2.498 6.398 4.716 1.00 95.06 85 LEU A CA 1
ATOM 650 C C . LEU A 1 85 ? 2.622 5.029 5.415 1.00 95.06 85 LEU A C 1
ATOM 652 O O . LEU A 1 85 ? 3.689 4.639 5.892 1.00 95.06 85 LEU A O 1
ATOM 656 N N . SER A 1 86 ? 1.525 4.270 5.481 1.00 92.69 86 SER A N 1
ATOM 657 C CA . SER A 1 86 ? 1.515 2.930 6.086 1.00 92.69 86 SER A CA 1
ATOM 658 C C . SER A 1 86 ? 2.408 1.919 5.349 1.00 92.69 86 SER A C 1
ATOM 660 O O . SER A 1 86 ? 2.902 0.982 5.975 1.00 92.69 86 SER A O 1
ATOM 662 N N . ASN A 1 87 ? 2.696 2.134 4.060 1.00 92.31 87 ASN A N 1
ATOM 663 C CA . ASN A 1 87 ? 3.628 1.324 3.266 1.00 92.31 87 ASN A CA 1
ATOM 664 C C . ASN A 1 87 ? 5.071 1.348 3.808 1.00 92.31 87 ASN A C 1
ATOM 666 O O . ASN A 1 87 ? 5.754 0.330 3.761 1.00 92.31 87 ASN A O 1
ATOM 670 N N . ILE A 1 88 ? 5.512 2.475 4.375 1.00 95.44 88 ILE A N 1
ATOM 671 C CA . ILE A 1 88 ? 6.810 2.619 5.056 1.00 95.44 88 ILE A CA 1
ATOM 672 C C . ILE A 1 88 ? 6.676 2.448 6.578 1.00 95.44 88 ILE A C 1
ATOM 674 O O . ILE A 1 88 ? 7.526 2.890 7.353 1.00 95.44 88 ILE A O 1
ATOM 678 N N . SER A 1 89 ? 5.589 1.802 7.020 1.00 95.19 89 SER A N 1
ATOM 679 C CA . SER A 1 89 ? 5.250 1.600 8.433 1.00 95.19 89 SER A CA 1
ATOM 680 C C . SER A 1 89 ? 5.267 2.909 9.234 1.00 95.19 89 SER A C 1
ATOM 682 O O . SER A 1 89 ? 5.857 2.974 10.311 1.00 95.19 89 SER A O 1
ATOM 684 N N . GLN A 1 90 ? 4.651 3.965 8.693 1.00 95.38 90 GLN A N 1
ATOM 685 C CA . GLN A 1 90 ? 4.567 5.281 9.324 1.00 95.38 90 GLN A CA 1
ATOM 686 C C . GLN A 1 90 ? 3.116 5.758 9.413 1.00 95.38 90 GLN A C 1
ATOM 688 O O . GLN A 1 90 ? 2.387 5.795 8.421 1.00 95.38 90 GLN A O 1
ATOM 693 N N . CYS A 1 91 ? 2.707 6.186 10.607 1.00 95.12 91 CYS A N 1
ATOM 694 C CA . CYS A 1 91 ? 1.470 6.935 10.791 1.00 95.12 91 CYS A CA 1
ATOM 695 C C . CYS A 1 91 ? 1.586 7.892 11.981 1.00 95.12 91 CYS A C 1
ATOM 697 O O . CYS A 1 91 ? 1.239 7.557 13.109 1.00 95.12 91 CYS A O 1
ATOM 699 N N . LEU A 1 92 ? 2.063 9.109 11.715 1.00 92.25 92 LEU A N 1
ATOM 700 C CA . LEU A 1 92 ? 2.454 10.060 12.759 1.00 92.25 92 LEU A CA 1
ATOM 701 C C . LEU A 1 92 ? 1.309 10.449 13.706 1.00 92.25 92 LEU A C 1
ATOM 703 O O . LEU A 1 92 ? 1.549 10.660 14.888 1.00 92.25 92 LEU A O 1
ATOM 707 N N . GLY A 1 93 ? 0.064 10.508 13.225 1.00 89.38 93 GLY A N 1
ATOM 708 C CA . GLY A 1 93 ? -1.061 10.944 14.058 1.00 89.38 93 GLY A CA 1
ATOM 709 C C . GLY A 1 93 ? -1.464 9.964 15.170 1.00 89.38 93 GLY A C 1
ATOM 710 O O . GLY A 1 93 ? -2.191 10.358 16.076 1.00 89.38 93 GLY A O 1
ATOM 711 N N . ILE A 1 94 ? -0.987 8.712 15.137 1.00 92.06 94 ILE A N 1
ATOM 712 C CA . ILE A 1 94 ? -1.186 7.736 16.227 1.00 92.06 94 ILE A CA 1
ATOM 713 C C . ILE A 1 94 ? 0.087 7.502 17.054 1.00 92.06 94 ILE A C 1
ATOM 715 O O . ILE A 1 94 ? 0.041 6.857 18.103 1.00 92.06 94 ILE A O 1
ATOM 719 N N . GLU A 1 95 ? 1.235 8.022 16.615 1.00 90.12 95 GLU A N 1
ATOM 720 C CA . GLU A 1 95 ? 2.502 7.832 17.316 1.00 90.12 95 GLU A CA 1
ATOM 721 C C . GLU A 1 95 ? 2.505 8.581 18.651 1.00 90.12 95 GLU A C 1
ATOM 723 O O . GLU A 1 95 ? 2.387 9.800 18.705 1.00 90.12 95 GLU A O 1
ATOM 728 N N . GLY A 1 96 ? 2.660 7.838 19.750 1.00 84.12 96 GLY A N 1
ATOM 729 C CA . GLY A 1 96 ? 2.700 8.409 21.100 1.00 84.12 96 GLY A CA 1
ATOM 730 C C . GLY A 1 96 ? 1.331 8.663 21.734 1.00 84.12 96 GLY A C 1
ATOM 731 O O . GLY A 1 96 ? 1.285 9.172 22.849 1.00 84.12 96 GLY A O 1
ATOM 732 N N . GLN A 1 97 ? 0.232 8.283 21.078 1.00 92.00 97 GLN A N 1
ATOM 733 C CA . GLN A 1 97 ? -1.101 8.382 21.671 1.00 92.00 97 GLN A CA 1
ATOM 734 C C . GLN A 1 97 ? -1.334 7.262 22.691 1.00 92.00 97 GLN A C 1
ATOM 736 O O . GLN A 1 97 ? -1.085 6.091 22.408 1.00 92.00 97 GLN A O 1
ATOM 741 N N . GLU A 1 98 ? -1.854 7.606 23.868 1.00 94.25 98 GLU A N 1
ATOM 742 C CA . GLU A 1 98 ? -2.221 6.633 24.912 1.00 94.25 98 GLU A CA 1
ATOM 743 C C . GLU A 1 98 ? -3.466 5.825 24.518 1.00 94.25 98 GLU A C 1
ATOM 745 O O . GLU A 1 98 ? -3.579 4.634 24.810 1.00 94.25 98 GLU A O 1
ATOM 750 N N . ARG A 1 99 ? -4.397 6.471 23.808 1.00 94.50 99 ARG A N 1
ATOM 751 C CA . ARG A 1 99 ? -5.601 5.857 23.249 1.00 94.50 99 ARG A CA 1
ATOM 752 C C . ARG A 1 99 ? -5.862 6.413 21.859 1.00 94.50 99 ARG A C 1
ATOM 754 O O . ARG A 1 99 ? -5.765 7.619 21.653 1.00 94.50 99 ARG A O 1
ATOM 761 N N . PHE A 1 100 ? -6.223 5.549 20.921 1.00 94.75 100 PHE A N 1
ATOM 762 C CA . PHE A 1 100 ? -6.651 5.958 19.584 1.00 94.75 100 PHE A CA 1
ATOM 763 C C . PHE A 1 100 ? -7.619 4.934 18.991 1.00 94.75 100 PHE A C 1
ATOM 765 O O . PHE A 1 100 ? -7.822 3.847 19.535 1.00 94.75 100 PHE A O 1
ATOM 772 N N . THR A 1 101 ? -8.243 5.288 17.871 1.00 94.19 101 THR A N 1
ATOM 773 C CA . THR A 1 101 ? -9.143 4.386 17.149 1.00 94.19 101 THR A CA 1
ATOM 774 C C . THR A 1 101 ? -8.694 4.221 15.709 1.00 94.19 101 THR A C 1
ATOM 776 O O . THR A 1 101 ? -8.083 5.118 15.131 1.00 94.19 101 THR A O 1
ATOM 779 N N . VAL A 1 102 ? -8.989 3.058 15.137 1.00 95.50 102 VAL A N 1
ATOM 780 C CA . VAL A 1 102 ? -8.758 2.764 13.723 1.00 95.50 102 VAL A CA 1
ATOM 781 C C . VAL A 1 102 ? -10.083 2.330 13.118 1.00 95.50 102 VAL A C 1
ATOM 783 O O . VAL A 1 102 ? -10.604 1.261 13.440 1.00 95.50 102 VAL A O 1
ATOM 786 N N . THR A 1 103 ? -10.632 3.165 12.240 1.00 94.56 103 THR A N 1
ATOM 787 C CA . THR A 1 103 ? -11.851 2.853 11.487 1.00 94.56 103 THR A CA 1
ATOM 788 C C . THR A 1 103 ? -11.478 2.270 10.132 1.00 94.56 103 THR A C 1
ATOM 790 O O . THR A 1 103 ? -10.808 2.914 9.327 1.00 94.56 103 THR A O 1
ATOM 793 N N . LEU A 1 104 ? -11.917 1.041 9.874 1.00 96.00 104 LEU A N 1
ATOM 794 C CA . LEU A 1 104 ? -11.609 0.303 8.654 1.00 96.00 104 LEU A CA 1
ATOM 795 C C . LEU A 1 104 ? -12.848 0.207 7.776 1.00 96.00 104 LEU A C 1
ATOM 797 O O . LEU A 1 104 ? -13.874 -0.298 8.221 1.00 96.00 104 LEU A O 1
ATOM 801 N N . TRP A 1 105 ? -12.734 0.645 6.525 1.00 95.56 105 TRP A N 1
ATOM 802 C CA . TRP A 1 105 ? -13.809 0.590 5.537 1.00 95.56 105 TRP A CA 1
ATOM 803 C C . TRP A 1 105 ? -13.587 -0.551 4.540 1.00 95.56 105 TRP A C 1
ATOM 805 O O . TRP A 1 105 ? -12.519 -0.652 3.935 1.00 95.56 105 TRP A O 1
ATOM 815 N N . ASN A 1 106 ? -14.619 -1.356 4.303 1.00 97.12 106 ASN A N 1
ATOM 816 C CA . ASN A 1 106 ? -14.657 -2.353 3.242 1.00 97.12 106 ASN A CA 1
ATOM 817 C C . ASN A 1 106 ? -15.439 -1.814 2.029 1.00 97.12 106 ASN A C 1
ATOM 819 O O . ASN A 1 106 ? -16.659 -1.658 2.098 1.00 97.12 106 ASN A O 1
ATOM 823 N N . PRO A 1 107 ? -14.772 -1.531 0.894 1.00 96.75 107 PRO A N 1
ATOM 824 C CA . PRO A 1 107 ? -15.444 -1.056 -0.310 1.00 96.75 107 PRO A CA 1
ATOM 825 C C . PRO A 1 107 ? -16.102 -2.168 -1.137 1.00 96.75 107 PRO A C 1
ATOM 827 O O . PRO A 1 107 ? -16.751 -1.841 -2.128 1.00 96.75 107 PRO A O 1
ATOM 830 N N . LEU A 1 108 ? -15.930 -3.444 -0.779 1.00 97.62 108 LEU A N 1
ATOM 831 C CA . LEU A 1 108 ? -16.489 -4.577 -1.513 1.00 97.62 108 LEU A CA 1
ATOM 832 C C . LEU A 1 108 ? -17.924 -4.882 -1.073 1.00 97.62 108 LEU A C 1
ATOM 834 O O . LEU A 1 108 ? -18.323 -4.622 0.060 1.00 97.62 108 LEU A O 1
ATOM 838 N N . ILE A 1 109 ? -18.693 -5.490 -1.977 1.00 97.19 109 ILE A N 1
ATOM 839 C CA . ILE A 1 109 ? -20.101 -5.872 -1.767 1.00 97.19 109 ILE A CA 1
ATOM 840 C C . ILE A 1 109 ? -20.289 -7.164 -0.955 1.00 97.19 109 ILE A C 1
ATOM 842 O O . ILE A 1 109 ? -21.406 -7.649 -0.815 1.00 97.19 109 ILE A O 1
ATOM 846 N N . HIS A 1 110 ? -19.210 -7.737 -0.429 1.00 97.81 110 HIS A N 1
ATOM 847 C CA . HIS A 1 110 ? -19.227 -8.930 0.412 1.00 97.81 110 HIS A CA 1
ATOM 848 C C . HIS A 1 110 ? -18.357 -8.710 1.649 1.00 97.81 110 HIS A C 1
ATOM 850 O O . HIS A 1 110 ? -17.485 -7.838 1.662 1.00 97.81 110 HIS A O 1
ATOM 856 N N . GLN A 1 111 ? -18.607 -9.497 2.695 1.00 98.31 111 GLN A N 1
ATOM 857 C CA . GLN A 1 111 ? -17.812 -9.469 3.919 1.00 98.31 111 GLN A CA 1
ATOM 858 C C . GLN A 1 111 ? -16.359 -9.857 3.624 1.00 98.31 111 GLN A C 1
ATOM 860 O O . GLN A 1 111 ? -16.108 -10.836 2.922 1.00 98.31 111 GLN A O 1
ATOM 865 N N . VAL A 1 112 ? -15.412 -9.120 4.204 1.00 98.00 112 VAL A N 1
ATOM 866 C CA . VAL A 1 112 ? -13.976 -9.392 4.071 1.00 98.00 112 VAL A CA 1
ATOM 867 C C . VAL A 1 112 ? -13.377 -9.638 5.441 1.00 98.00 112 VAL A C 1
ATOM 869 O O . VAL A 1 112 ? -13.646 -8.901 6.389 1.00 98.00 112 VAL A O 1
ATOM 872 N N . THR A 1 113 ? -12.516 -10.646 5.528 1.00 97.62 113 THR A N 1
ATOM 873 C CA . THR A 1 113 ? -11.689 -10.892 6.704 1.00 97.62 113 THR A CA 1
ATOM 874 C C . THR A 1 113 ? -10.220 -10.818 6.313 1.00 97.62 113 THR A C 1
ATOM 876 O O . THR A 1 113 ? -9.777 -11.566 5.445 1.00 97.62 113 THR A O 1
ATOM 879 N N . GLN A 1 114 ? -9.458 -9.932 6.953 1.00 96.31 114 GLN A N 1
ATOM 880 C CA . GLN A 1 114 ? -8.053 -9.690 6.620 1.00 96.31 114 GLN A CA 1
ATOM 881 C C . GLN A 1 114 ? -7.208 -9.375 7.856 1.00 96.31 114 GLN A C 1
ATOM 883 O O . GLN A 1 114 ? -7.726 -8.933 8.882 1.00 96.31 114 GLN A O 1
ATOM 888 N N . HIS A 1 115 ? -5.896 -9.585 7.748 1.00 96.12 115 HIS A N 1
ATOM 889 C CA . HIS A 1 115 ? -4.943 -9.148 8.764 1.00 96.12 115 HIS A CA 1
ATOM 890 C C . HIS A 1 115 ? -4.584 -7.683 8.531 1.00 96.12 115 HIS A C 1
ATOM 892 O O . HIS A 1 115 ? -4.134 -7.310 7.449 1.00 96.12 115 HIS A O 1
ATOM 898 N N . ILE A 1 116 ? -4.776 -6.863 9.556 1.00 96.81 116 ILE A N 1
ATOM 899 C CA . ILE A 1 116 ? -4.493 -5.431 9.550 1.00 96.81 116 ILE A CA 1
ATOM 900 C C . ILE A 1 116 ? -3.193 -5.202 10.298 1.00 96.81 116 ILE A C 1
ATOM 902 O O . ILE A 1 116 ? -2.988 -5.796 11.353 1.00 96.81 116 ILE A O 1
ATOM 906 N N . ARG A 1 117 ? -2.332 -4.340 9.754 1.00 95.94 117 ARG A N 1
ATOM 907 C CA . ARG A 1 117 ? -1.047 -3.969 10.350 1.00 95.94 117 ARG A CA 1
ATOM 908 C C . ARG A 1 117 ? -1.078 -2.498 10.734 1.00 95.94 117 ARG A C 1
ATOM 910 O O . ARG A 1 117 ? -1.376 -1.658 9.889 1.00 95.94 117 ARG A O 1
ATOM 917 N N . VAL A 1 118 ? -0.773 -2.194 11.991 1.00 95.94 118 VAL A N 1
ATOM 918 C CA . VAL A 1 118 ? -0.739 -0.821 12.512 1.00 95.94 118 VAL A CA 1
ATOM 919 C C . VAL A 1 118 ? 0.638 -0.561 13.125 1.00 95.94 118 VAL A C 1
ATOM 921 O O . VAL A 1 118 ? 0.992 -1.260 14.078 1.00 95.94 118 VAL A O 1
ATOM 924 N N . PRO A 1 119 ? 1.433 0.397 12.606 1.00 95.25 119 PRO A N 1
ATOM 925 C CA . PRO A 1 119 ? 2.723 0.743 13.195 1.00 95.25 119 PRO A CA 1
ATOM 926 C C . PRO A 1 119 ? 2.509 1.402 14.560 1.00 95.25 119 PRO A C 1
ATOM 928 O O . PRO A 1 119 ? 1.687 2.307 14.700 1.00 95.25 119 PRO A O 1
ATOM 931 N N . VAL A 1 120 ? 3.239 0.943 15.575 1.00 92.62 120 VAL A N 1
ATOM 932 C CA . VAL A 1 120 ? 3.079 1.401 16.958 1.00 92.62 120 VAL A CA 1
ATOM 933 C C . VAL A 1 120 ? 4.423 1.617 17.645 1.00 92.62 120 VAL A C 1
ATOM 935 O O . VAL A 1 120 ? 5.424 0.955 17.363 1.00 92.62 120 VAL A O 1
ATOM 938 N N . ARG A 1 121 ? 4.448 2.566 18.584 1.00 88.31 121 ARG A N 1
ATOM 939 C CA . ARG A 1 121 ? 5.633 2.855 19.409 1.00 88.31 121 ARG A CA 1
ATOM 940 C C . ARG A 1 121 ? 5.761 1.907 20.604 1.00 88.31 121 ARG A C 1
ATOM 942 O O . ARG A 1 121 ? 6.843 1.731 21.151 1.00 88.31 121 ARG A O 1
ATOM 949 N N . THR A 1 122 ? 4.649 1.331 21.037 1.00 87.62 122 THR A N 1
ATOM 950 C CA . THR A 1 122 ? 4.558 0.507 22.240 1.00 87.62 122 THR A CA 1
ATOM 951 C C . THR A 1 122 ? 3.430 -0.511 22.094 1.00 87.62 122 THR A C 1
ATOM 953 O O . THR A 1 122 ? 2.843 -0.636 21.019 1.00 87.62 122 THR A O 1
ATOM 956 N N . ASP A 1 123 ? 3.145 -1.246 23.157 1.00 89.25 123 ASP A N 1
ATOM 957 C CA . ASP A 1 123 ? 2.170 -2.321 23.162 1.00 89.25 123 ASP A CA 1
ATOM 958 C C . ASP A 1 123 ? 0.783 -1.754 23.481 1.00 89.25 123 ASP A C 1
ATOM 960 O O . ASP A 1 123 ? 0.620 -0.938 24.390 1.00 89.25 123 ASP A O 1
ATOM 964 N N . TYR A 1 124 ? -0.227 -2.219 22.749 1.00 93.31 124 TYR A N 1
ATOM 965 C CA . TYR A 1 124 ? -1.616 -1.813 22.938 1.00 93.31 124 TYR A CA 1
ATOM 966 C C . TYR A 1 124 ? -2.503 -3.037 23.136 1.00 93.31 124 TYR A C 1
ATOM 968 O O . TYR A 1 124 ? -2.298 -4.093 22.528 1.00 93.31 124 TYR A O 1
ATOM 976 N N . THR A 1 125 ? -3.512 -2.886 23.983 1.00 95.19 125 THR A N 1
ATOM 977 C CA . THR A 1 125 ? -4.695 -3.739 23.986 1.00 95.19 125 THR A CA 1
ATOM 978 C C . THR A 1 125 ? -5.609 -3.260 22.867 1.00 95.19 125 THR A C 1
ATOM 980 O O . THR A 1 125 ? -5.935 -2.075 22.796 1.00 95.19 125 THR A O 1
ATOM 983 N N . VAL A 1 126 ? -6.003 -4.177 21.981 1.00 96.75 126 VAL A N 1
ATOM 984 C CA . VAL A 1 126 ? -6.893 -3.876 20.855 1.00 96.75 126 VAL A CA 1
ATOM 985 C C . VAL A 1 126 ? -8.254 -4.490 21.126 1.00 96.75 126 VAL A C 1
ATOM 987 O O . VAL A 1 126 ? -8.345 -5.684 21.412 1.00 96.75 126 VAL A O 1
ATOM 990 N N . ARG A 1 127 ? -9.307 -3.681 21.032 1.00 97.56 127 ARG A N 1
ATOM 991 C CA . ARG A 1 127 ? -10.697 -4.119 21.180 1.00 97.56 127 ARG A CA 1
ATOM 992 C C . ARG A 1 127 ? -11.469 -3.938 19.884 1.00 97.56 127 ARG A C 1
ATOM 994 O O . ARG A 1 127 ? -11.224 -2.996 19.128 1.00 97.56 127 ARG A O 1
ATOM 1001 N N . ASP A 1 128 ? -12.395 -4.850 19.639 1.00 95.75 128 ASP A N 1
ATOM 1002 C CA . ASP A 1 128 ? -13.303 -4.804 18.498 1.00 95.75 128 ASP A CA 1
ATOM 1003 C C . ASP A 1 128 ? -14.508 -3.863 18.751 1.00 95.75 128 ASP A C 1
ATOM 1005 O O . ASP A 1 128 ? -14.645 -3.316 19.852 1.00 95.75 128 ASP A O 1
ATOM 1009 N N . PRO A 1 129 ? -15.408 -3.666 17.765 1.00 92.38 129 PRO A N 1
ATOM 1010 C CA . PRO A 1 129 ? -16.602 -2.830 17.930 1.00 92.38 129 PRO A CA 1
ATOM 1011 C C . PRO A 1 129 ? -17.572 -3.268 19.039 1.00 92.38 129 PRO A C 1
ATOM 1013 O O . PRO A 1 129 ? -18.434 -2.479 19.427 1.00 92.38 129 PRO A O 1
ATOM 1016 N N . THR A 1 130 ? -17.478 -4.512 19.520 1.00 94.31 130 THR A N 1
ATOM 1017 C CA . THR A 1 130 ? -18.298 -5.041 20.622 1.00 94.31 130 THR A CA 1
ATOM 1018 C C . THR A 1 130 ? -17.658 -4.796 21.991 1.00 94.31 130 THR A C 1
ATOM 1020 O O . THR A 1 130 ? -18.301 -4.999 23.018 1.00 94.31 130 THR A O 1
ATOM 1023 N N . GLY A 1 131 ? -16.402 -4.331 22.017 1.00 94.25 131 GLY A N 1
ATOM 1024 C CA . GLY A 1 131 ? -15.604 -4.124 23.225 1.00 94.25 131 GLY A CA 1
ATOM 1025 C C . GLY A 1 131 ? -14.760 -5.337 23.629 1.00 94.25 131 GLY A C 1
ATOM 1026 O O . GLY A 1 131 ? -14.008 -5.256 24.610 1.00 94.25 131 GLY A O 1
ATOM 1027 N N . ALA A 1 132 ? -14.838 -6.441 22.881 1.00 96.75 132 ALA A N 1
ATOM 1028 C CA . ALA A 1 132 ? -14.072 -7.651 23.142 1.00 96.75 132 ALA A CA 1
ATOM 1029 C C . ALA A 1 132 ? -12.593 -7.454 22.783 1.00 96.75 132 ALA A C 1
ATOM 1031 O O . ALA A 1 132 ? -12.259 -6.882 21.745 1.00 96.75 132 ALA A O 1
ATOM 1032 N N . THR A 1 133 ? -11.695 -7.935 23.646 1.00 96.31 133 THR A N 1
ATOM 1033 C CA . THR A 1 133 ? -10.249 -7.891 23.399 1.00 96.31 133 THR A CA 1
ATOM 1034 C C . THR A 1 133 ? -9.870 -8.882 22.302 1.00 96.31 133 THR A C 1
ATOM 1036 O O . THR A 1 133 ? -10.188 -10.067 22.391 1.00 96.31 133 THR A O 1
ATOM 1039 N N . LEU A 1 134 ? -9.157 -8.403 21.286 1.00 95.06 134 LEU A N 1
ATOM 1040 C CA . LEU A 1 134 ? -8.663 -9.218 20.184 1.00 95.06 134 LEU A CA 1
ATOM 1041 C C . LEU A 1 134 ? -7.309 -9.842 20.510 1.00 95.06 134 LEU A C 1
ATOM 1043 O O . LEU A 1 134 ? -6.469 -9.246 21.185 1.00 95.06 134 LEU A O 1
ATOM 1047 N N . PHE A 1 135 ? -7.072 -11.026 19.945 1.00 93.19 135 PHE A N 1
ATOM 1048 C CA . PHE A 1 135 ? -5.722 -11.560 19.838 1.00 93.19 135 PHE A CA 1
ATOM 1049 C C . PHE A 1 135 ? -4.904 -10.691 18.874 1.00 93.19 135 PHE A C 1
ATOM 1051 O O . PHE A 1 135 ? -5.338 -10.417 17.750 1.00 93.19 135 PHE A O 1
ATOM 1058 N N . THR A 1 136 ? -3.726 -10.267 19.324 1.00 93.69 136 THR A N 1
ATOM 1059 C CA . THR A 1 136 ? -2.802 -9.423 18.569 1.00 93.69 136 THR A CA 1
ATOM 1060 C C . THR A 1 136 ? -1.406 -10.025 18.580 1.00 93.69 136 THR A C 1
ATOM 1062 O O . THR A 1 136 ? -0.966 -10.608 19.573 1.00 93.69 136 THR A O 1
ATOM 1065 N N . GLU A 1 137 ? -0.695 -9.845 17.474 1.00 91.56 137 GLU A N 1
ATOM 1066 C CA . GLU A 1 137 ? 0.712 -10.205 17.343 1.00 91.56 137 GLU A CA 1
ATOM 1067 C C . GLU A 1 137 ? 1.546 -8.938 17.187 1.00 91.56 137 GLU A C 1
ATOM 1069 O O . GLU A 1 137 ? 1.173 -8.031 16.438 1.00 91.56 137 GLU A O 1
ATOM 1074 N N . LEU A 1 138 ? 2.665 -8.858 17.906 1.00 90.75 138 LEU A N 1
ATOM 1075 C CA . LEU A 1 138 ? 3.562 -7.715 17.845 1.00 90.75 138 LEU A CA 1
ATOM 1076 C C . LEU A 1 138 ? 4.820 -8.104 17.070 1.00 90.75 138 LEU A C 1
ATOM 1078 O O . LEU A 1 138 ? 5.647 -8.883 17.543 1.00 90.75 138 LEU A O 1
ATOM 1082 N N . VAL A 1 139 ? 4.967 -7.535 15.877 1.00 91.00 139 VAL A N 1
ATOM 1083 C CA . VAL A 1 139 ? 6.034 -7.891 14.937 1.00 91.00 139 VAL A CA 1
ATOM 1084 C C . VAL A 1 139 ? 7.010 -6.720 14.802 1.00 91.00 139 VAL A C 1
ATOM 1086 O O . VAL A 1 139 ? 6.558 -5.586 14.619 1.00 91.00 139 VAL A O 1
ATOM 1089 N N . PRO A 1 140 ? 8.336 -6.936 14.886 1.00 92.38 140 PRO A N 1
ATOM 1090 C CA . PRO A 1 140 ? 9.307 -5.878 14.628 1.00 92.38 140 PRO A CA 1
ATOM 1091 C C . PRO A 1 140 ? 9.245 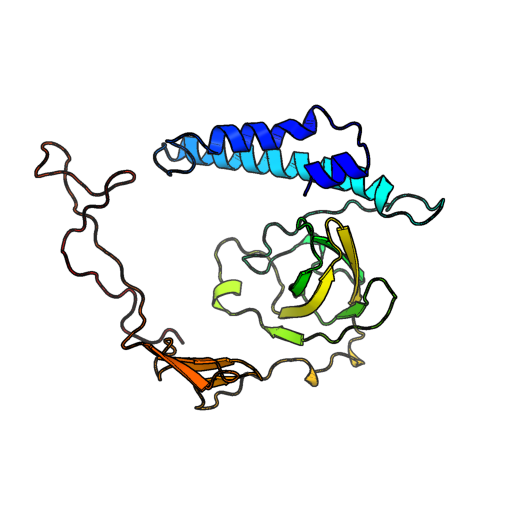-5.414 13.166 1.00 92.38 140 PRO A C 1
ATOM 1093 O O . PRO A 1 140 ? 9.056 -6.208 12.244 1.00 92.38 140 PRO A O 1
ATOM 1096 N N . ILE A 1 141 ? 9.415 -4.114 12.947 1.00 93.06 141 ILE A N 1
ATOM 1097 C CA . ILE A 1 141 ? 9.581 -3.540 11.608 1.00 93.06 141 ILE A CA 1
ATOM 1098 C C . ILE A 1 141 ? 11.014 -3.841 11.154 1.00 93.06 141 ILE A C 1
ATOM 1100 O O . ILE A 1 141 ? 11.957 -3.630 11.916 1.00 93.06 141 ILE A O 1
ATOM 1104 N N . SER A 1 142 ? 11.200 -4.328 9.925 1.00 92.88 142 SER A N 1
ATOM 1105 C CA . SER A 1 142 ? 12.536 -4.675 9.423 1.00 92.88 142 SER A CA 1
ATOM 1106 C C . SER A 1 142 ? 13.454 -3.453 9.339 1.00 92.88 142 SER A C 1
ATOM 1108 O O . SER A 1 142 ? 13.002 -2.335 9.078 1.00 92.88 142 SER A O 1
ATOM 1110 N N . GLN A 1 143 ? 14.763 -3.664 9.507 1.00 92.69 143 GLN A N 1
ATOM 1111 C CA . GLN A 1 143 ? 15.743 -2.576 9.440 1.00 92.69 143 GLN A CA 1
ATOM 1112 C C . GLN A 1 143 ? 15.722 -1.867 8.078 1.00 92.69 143 GLN A C 1
ATOM 1114 O O . GLN A 1 143 ? 15.838 -0.647 8.020 1.00 92.69 143 GLN A O 1
ATOM 1119 N N . ALA A 1 144 ? 15.489 -2.612 6.992 1.00 93.88 144 ALA A N 1
ATOM 1120 C CA . ALA A 1 144 ? 15.331 -2.051 5.653 1.00 93.88 144 ALA A CA 1
ATOM 1121 C C . ALA A 1 144 ? 14.189 -1.025 5.583 1.00 93.88 144 ALA A C 1
ATOM 1123 O O . ALA A 1 144 ? 14.374 0.039 5.005 1.00 93.88 144 ALA A O 1
ATOM 1124 N N . VAL A 1 145 ? 13.041 -1.304 6.219 1.00 95.31 145 VAL A N 1
ATOM 1125 C CA . VAL A 1 145 ? 11.912 -0.360 6.283 1.00 95.31 145 VAL A CA 1
ATOM 1126 C C . VAL A 1 145 ? 12.226 0.818 7.204 1.00 95.31 145 VAL A C 1
ATOM 1128 O O . VAL A 1 145 ? 11.927 1.958 6.856 1.00 95.31 145 VAL A O 1
ATOM 1131 N N . GLN A 1 146 ? 12.861 0.570 8.354 1.00 94.50 146 GLN A N 1
ATOM 1132 C CA . GLN A 1 146 ? 13.272 1.637 9.276 1.00 94.50 146 GLN A CA 1
ATOM 1133 C C . GLN A 1 146 ? 14.248 2.627 8.622 1.00 94.50 146 GLN A C 1
ATOM 1135 O O . GLN A 1 146 ? 14.182 3.818 8.915 1.00 94.50 146 GLN A O 1
ATOM 1140 N N . ASN A 1 147 ? 15.091 2.140 7.707 1.00 95.06 147 ASN A N 1
ATOM 1141 C CA . ASN A 1 147 ? 16.111 2.913 7.001 1.00 95.06 147 ASN A CA 1
ATOM 1142 C C . ASN A 1 147 ? 15.628 3.547 5.684 1.00 95.06 147 ASN A C 1
ATOM 1144 O O . ASN A 1 147 ? 16.448 4.133 4.976 1.00 95.06 147 ASN A O 1
ATOM 1148 N N . ILE A 1 148 ? 14.342 3.433 5.320 1.00 95.75 148 ILE A N 1
ATOM 1149 C CA . ILE A 1 148 ? 13.825 4.055 4.091 1.00 95.75 148 ILE A CA 1
ATOM 1150 C C . ILE A 1 148 ? 14.060 5.575 4.150 1.00 95.75 148 ILE A C 1
ATOM 1152 O O . ILE A 1 148 ? 13.578 6.225 5.084 1.00 95.75 148 ILE A O 1
ATOM 1156 N N . PRO A 1 149 ? 14.753 6.174 3.160 1.00 95.25 149 PRO A N 1
ATOM 1157 C CA . PRO A 1 149 ? 14.945 7.619 3.111 1.00 95.25 149 PRO A CA 1
ATOM 1158 C C . PRO A 1 149 ? 13.611 8.374 3.143 1.00 95.25 149 PRO A C 1
ATOM 1160 O O . PRO A 1 149 ? 12.669 8.025 2.434 1.00 95.25 149 PRO A O 1
ATOM 1163 N N . GLY A 1 150 ? 13.528 9.414 3.974 1.00 92.12 150 GLY A N 1
ATOM 1164 C CA . GLY A 1 150 ? 12.308 10.207 4.163 1.00 92.12 150 GLY A CA 1
ATOM 1165 C C . GLY A 1 150 ? 11.332 9.651 5.206 1.00 92.12 150 GLY A C 1
ATOM 1166 O O . GLY A 1 150 ? 10.381 10.344 5.569 1.00 92.12 150 GLY A O 1
ATOM 1167 N N . ARG A 1 151 ? 11.571 8.451 5.750 1.00 94.75 151 ARG A N 1
ATOM 1168 C CA . ARG A 1 151 ? 10.835 7.954 6.917 1.00 94.75 151 ARG A CA 1
ATOM 1169 C C . ARG A 1 151 ? 11.262 8.726 8.169 1.00 94.75 151 ARG A C 1
ATOM 1171 O O . ARG A 1 151 ? 12.439 8.773 8.507 1.00 94.75 151 ARG A O 1
ATOM 1178 N N . THR A 1 152 ? 10.294 9.299 8.878 1.00 94.31 152 THR A N 1
ATOM 1179 C CA . THR 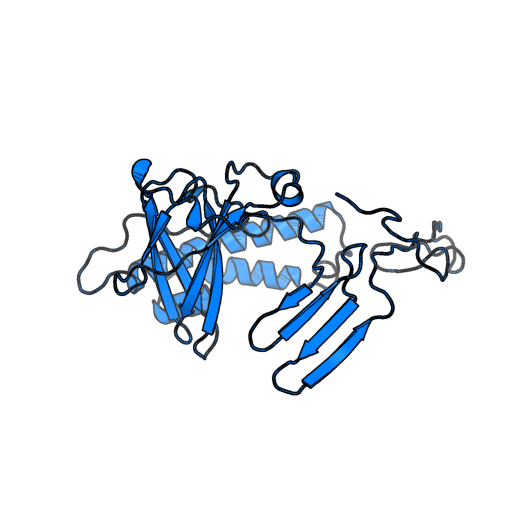A 1 152 ? 10.509 10.102 10.099 1.00 94.31 152 THR A CA 1
ATOM 1180 C C . THR A 1 152 ? 9.894 9.473 11.352 1.00 94.31 152 THR A C 1
ATOM 1182 O O . THR A 1 152 ? 10.076 9.981 12.456 1.00 94.31 152 THR A O 1
ATOM 1185 N N . SER A 1 153 ? 9.177 8.359 11.191 1.00 94.12 153 SER A N 1
ATOM 1186 C CA . SER A 1 153 ? 8.532 7.611 12.272 1.00 94.12 153 SER A CA 1
ATOM 1187 C C . SER A 1 153 ? 9.523 7.012 13.273 1.00 94.12 153 SER A C 1
ATOM 1189 O O . SER A 1 153 ? 10.531 6.409 12.893 1.00 94.12 153 SER A O 1
ATOM 1191 N N . LEU A 1 154 ? 9.170 7.070 14.559 1.00 90.56 154 LEU A N 1
ATOM 1192 C CA . LEU A 1 154 ? 9.921 6.420 15.642 1.00 90.56 154 LEU A CA 1
ATOM 1193 C C . LEU A 1 154 ? 9.392 5.016 15.970 1.00 90.56 154 LEU A C 1
ATOM 1195 O O . LEU A 1 154 ? 9.849 4.379 16.921 1.00 90.56 154 LEU A O 1
ATOM 1199 N N . THR A 1 155 ? 8.399 4.529 15.225 1.00 92.44 155 THR A N 1
ATOM 1200 C CA . THR A 1 155 ? 7.851 3.186 15.434 1.00 92.44 155 THR A CA 1
ATOM 1201 C C . THR A 1 155 ? 8.863 2.123 15.023 1.00 92.44 155 THR A C 1
ATOM 1203 O O . THR A 1 155 ? 9.527 2.236 13.992 1.00 92.44 155 THR A O 1
ATOM 1206 N N . GLN A 1 156 ? 8.976 1.076 15.836 1.00 90.69 156 GLN A N 1
ATOM 1207 C CA . GLN A 1 156 ? 9.876 -0.062 15.597 1.00 90.69 156 GLN A CA 1
ATOM 1208 C C . GLN A 1 156 ? 9.122 -1.389 15.528 1.00 90.69 156 GLN A C 1
ATOM 1210 O O . GLN A 1 156 ? 9.703 -2.432 15.238 1.00 90.69 156 GLN A O 1
ATOM 1215 N N . LYS A 1 157 ? 7.820 -1.364 15.816 1.00 92.25 157 LYS A N 1
ATOM 1216 C CA . LYS A 1 157 ? 6.960 -2.538 15.860 1.00 92.25 157 LYS A CA 1
ATOM 1217 C C . LYS A 1 157 ? 5.639 -2.223 15.174 1.00 92.25 157 LYS A C 1
ATOM 1219 O O . LYS A 1 157 ? 5.242 -1.065 15.052 1.00 92.25 157 LYS A O 1
ATOM 1224 N N . GLN A 1 158 ? 4.947 -3.265 14.756 1.00 94.06 158 GLN A N 1
ATOM 1225 C CA . GLN A 1 158 ? 3.595 -3.191 14.231 1.00 94.06 158 GLN A CA 1
ATOM 1226 C C . GLN A 1 158 ? 2.723 -4.221 14.938 1.00 94.06 158 GLN A C 1
ATOM 1228 O O . GLN A 1 158 ? 3.148 -5.353 15.172 1.00 94.06 158 GLN A O 1
ATOM 1233 N N . ILE A 1 159 ? 1.503 -3.820 15.276 1.00 94.69 159 ILE A N 1
ATOM 1234 C CA . ILE A 1 159 ? 0.478 -4.735 15.764 1.00 94.69 159 ILE A CA 1
ATOM 1235 C C . ILE A 1 159 ? -0.247 -5.318 14.559 1.00 94.69 159 ILE A C 1
ATOM 1237 O O . ILE A 1 159 ? -0.702 -4.575 13.686 1.00 94.69 159 ILE A O 1
ATOM 1241 N N . ILE A 1 160 ? -0.368 -6.643 14.536 1.00 95.75 160 ILE A N 1
ATOM 1242 C CA . ILE A 1 160 ? -1.146 -7.390 13.556 1.00 95.75 160 ILE A CA 1
ATOM 1243 C C . ILE A 1 160 ? -2.357 -8.004 14.250 1.00 95.75 160 ILE A C 1
ATOM 1245 O O . ILE A 1 160 ? -2.226 -8.672 15.275 1.00 95.75 160 ILE A O 1
ATOM 1249 N N . PHE A 1 161 ? -3.545 -7.785 13.692 1.00 96.12 161 PHE A N 1
ATOM 1250 C CA . PHE A 1 161 ? -4.781 -8.403 14.170 1.00 96.12 161 PHE A CA 1
ATOM 1251 C C . PHE A 1 161 ? -5.709 -8.738 13.007 1.00 96.12 161 PHE A C 1
ATOM 1253 O O . PHE A 1 161 ? -5.645 -8.131 11.937 1.00 96.12 161 PHE A O 1
ATOM 1260 N N . LYS A 1 162 ? -6.580 -9.725 13.210 1.00 96.81 162 LYS A N 1
ATOM 1261 C CA . LYS A 1 162 ? -7.569 -10.142 12.215 1.00 96.81 162 LYS A CA 1
ATOM 1262 C C . LYS A 1 162 ? -8.830 -9.289 12.357 1.00 96.81 162 LYS A C 1
ATOM 1264 O O . LYS A 1 162 ? -9.461 -9.290 13.409 1.00 96.81 162 LYS A O 1
ATOM 1269 N N . ALA A 1 163 ? -9.203 -8.585 11.294 1.00 97.25 163 ALA A N 1
ATOM 1270 C CA . ALA A 1 163 ? -10.415 -7.777 11.216 1.00 97.25 163 ALA A CA 1
ATOM 1271 C C . ALA A 1 163 ? -11.419 -8.420 10.255 1.00 97.25 163 ALA A C 1
ATOM 1273 O O . ALA A 1 163 ? -11.043 -8.845 9.163 1.00 97.25 163 ALA A O 1
ATOM 1274 N N . THR A 1 164 ? -12.693 -8.448 10.643 1.00 97.06 164 THR A N 1
ATOM 1275 C CA . THR A 1 164 ? -13.815 -8.839 9.780 1.00 97.06 164 THR A CA 1
ATOM 1276 C C . THR A 1 164 ? -14.691 -7.617 9.563 1.00 97.06 164 THR A C 1
ATOM 1278 O O . THR A 1 164 ? -15.144 -7.009 10.532 1.00 97.06 164 THR A O 1
ATOM 1281 N N . LEU A 1 165 ? -14.905 -7.243 8.305 1.00 97.19 165 LEU A N 1
ATOM 1282 C CA . LEU A 1 165 ? -15.619 -6.035 7.906 1.00 97.19 165 LEU A CA 1
ATOM 1283 C C . LEU A 1 165 ? -16.860 -6.403 7.085 1.00 97.19 165 LEU A C 1
ATOM 1285 O O . LEU A 1 165 ? -16.740 -7.215 6.159 1.00 97.19 165 LEU A O 1
ATOM 1289 N N . PRO A 1 166 ? -18.033 -5.809 7.371 1.00 97.00 166 PRO A N 1
ATOM 1290 C CA . PRO A 1 166 ? -19.250 -6.060 6.602 1.00 97.00 166 PRO A CA 1
ATOM 1291 C C . PRO A 1 166 ? -19.118 -5.564 5.155 1.00 97.00 166 PRO A C 1
ATOM 1293 O O . PRO A 1 166 ? -18.240 -4.762 4.836 1.00 97.00 166 PRO A O 1
ATOM 1296 N N . ALA A 1 167 ? -19.993 -6.042 4.269 1.00 97.19 167 ALA A N 1
ATOM 1297 C CA . ALA A 1 167 ? -20.106 -5.533 2.903 1.00 97.19 167 ALA A CA 1
ATOM 1298 C C . ALA A 1 167 ? -20.449 -4.035 2.902 1.00 97.19 167 ALA A C 1
ATOM 1300 O O . ALA A 1 167 ? -21.349 -3.625 3.632 1.00 97.19 167 ALA A O 1
ATOM 1301 N N . LEU A 1 168 ? -19.759 -3.238 2.076 1.00 96.31 168 LEU A N 1
ATOM 1302 C CA . LEU A 1 168 ? -19.972 -1.789 1.935 1.00 96.31 168 LEU A CA 1
ATOM 1303 C C . LEU A 1 168 ? -20.116 -1.060 3.282 1.00 96.31 168 LEU A C 1
ATOM 1305 O O . LEU A 1 168 ? -20.972 -0.190 3.435 1.00 96.31 168 LEU A O 1
ATOM 1309 N N . GLY A 1 169 ? -19.297 -1.426 4.266 1.00 95.25 169 GLY A N 1
ATOM 1310 C CA . GLY A 1 169 ? -19.415 -0.907 5.623 1.00 95.25 169 GLY A CA 1
ATOM 1311 C C . GLY A 1 169 ? -18.074 -0.777 6.324 1.00 95.25 169 GLY A C 1
ATOM 1312 O O . GLY A 1 169 ? -17.013 -1.020 5.745 1.00 95.25 169 GLY A O 1
ATOM 1313 N N . PHE A 1 170 ? -18.123 -0.373 7.588 1.00 94.88 170 PHE A N 1
ATOM 1314 C CA . PHE A 1 170 ? -16.937 -0.160 8.404 1.00 94.88 170 PHE A CA 1
ATOM 1315 C C . PHE A 1 170 ? -17.091 -0.736 9.804 1.00 94.88 170 PHE A C 1
ATOM 1317 O O . PHE A 1 170 ? -18.202 -0.910 10.294 1.00 94.88 170 PHE A O 1
ATOM 1324 N N . ASN A 1 171 ? -15.949 -0.977 10.442 1.00 95.38 171 ASN A N 1
ATOM 1325 C CA . ASN A 1 171 ? -15.835 -1.271 11.865 1.00 95.38 171 ASN A CA 1
ATOM 1326 C C . ASN A 1 171 ? -14.742 -0.389 12.474 1.00 95.38 171 ASN A C 1
ATOM 1328 O O . ASN A 1 171 ? -13.732 -0.105 11.822 1.00 95.38 171 ASN A O 1
ATOM 1332 N N . THR A 1 172 ? -14.933 0.009 13.729 1.00 94.50 172 THR A N 1
ATOM 1333 C CA . THR A 1 172 ? -13.958 0.791 14.496 1.00 94.50 172 THR A CA 1
ATOM 1334 C C . THR A 1 172 ? -13.317 -0.083 15.564 1.00 94.50 172 THR A C 1
ATOM 1336 O O . THR A 1 172 ? -14.009 -0.731 16.346 1.00 94.50 172 THR A O 1
ATOM 1339 N N . TYR A 1 173 ? -11.989 -0.092 15.578 1.00 96.69 173 TYR A N 1
ATOM 1340 C CA . TYR A 1 173 ? -11.166 -0.816 16.539 1.00 96.69 173 TYR A CA 1
ATOM 1341 C C . TYR A 1 173 ? -10.516 0.174 17.499 1.00 96.69 173 TYR A C 1
ATOM 1343 O O . TYR A 1 173 ? -10.100 1.261 17.089 1.00 96.69 173 TYR A O 1
ATOM 1351 N N . TYR A 1 174 ? -10.423 -0.202 18.770 1.00 96.56 174 TYR A N 1
ATOM 1352 C CA . TYR A 1 174 ? -9.991 0.680 19.851 1.00 96.56 174 TYR A CA 1
ATOM 1353 C C . TYR A 1 174 ? -8.646 0.217 20.390 1.00 96.56 174 TYR A C 1
ATOM 1355 O O . TYR A 1 174 ? -8.496 -0.948 20.755 1.00 96.56 174 TYR A O 1
ATOM 1363 N N . PHE A 1 175 ? -7.685 1.131 20.436 1.00 96.69 175 PHE A N 1
ATOM 1364 C CA . PHE A 1 175 ? -6.335 0.890 20.919 1.00 96.69 175 PHE A CA 1
ATOM 1365 C C . PHE A 1 175 ? -6.150 1.626 22.237 1.00 96.69 175 PHE A C 1
ATOM 1367 O O . PHE A 1 175 ? -6.364 2.835 22.315 1.00 96.69 175 PHE A O 1
ATOM 1374 N N . GLU A 1 176 ? -5.726 0.895 23.260 1.00 96.12 176 GLU A N 1
ATOM 1375 C CA . GLU A 1 176 ? -5.388 1.437 24.571 1.00 96.12 176 GLU A CA 1
ATOM 1376 C C . GLU A 1 176 ? -4.011 0.931 24.982 1.00 96.12 176 GLU A C 1
ATOM 1378 O O . GLU A 1 176 ? -3.749 -0.273 24.943 1.00 96.12 176 GLU A O 1
ATOM 1383 N N . LYS A 1 177 ? -3.107 1.857 25.305 1.00 94.12 177 LYS A N 1
ATOM 1384 C CA . LYS A 1 177 ? -1.734 1.529 25.674 1.00 94.12 177 LYS A CA 1
ATOM 1385 C C . LYS A 1 177 ? -1.732 0.627 26.902 1.00 94.12 177 LYS A C 1
ATOM 1387 O O . LYS A 1 177 ? -2.441 0.884 27.873 1.00 94.12 177 LYS A O 1
ATOM 1392 N N . LYS A 1 178 ? -0.915 -0.423 26.863 1.00 91.00 178 LYS A N 1
ATOM 1393 C CA . LYS A 1 178 ? -0.729 -1.293 28.024 1.00 91.00 178 LYS A CA 1
ATOM 1394 C C . LYS A 1 178 ? 0.134 -0.602 29.087 1.00 91.00 178 LYS A C 1
ATOM 1396 O O . LYS A 1 178 ? 1.120 0.047 28.716 1.00 91.00 178 LYS A O 1
ATOM 1401 N N . PRO A 1 179 ? -0.182 -0.769 30.384 1.00 86.81 179 PRO A N 1
ATOM 1402 C CA . PRO A 1 179 ? 0.730 -0.413 31.466 1.00 86.81 179 PRO A CA 1
ATOM 1403 C C . PRO A 1 179 ? 2.094 -1.083 31.277 1.00 86.81 179 PRO A C 1
ATOM 1405 O O . PRO A 1 179 ? 2.176 -2.179 30.719 1.00 86.81 179 PRO A O 1
ATOM 1408 N N . ASP A 1 180 ? 3.166 -0.449 31.758 1.00 77.25 180 ASP A N 1
ATOM 1409 C CA . ASP A 1 180 ? 4.532 -0.969 31.599 1.00 77.25 180 ASP A CA 1
ATOM 1410 C C . ASP A 1 180 ? 4.705 -2.381 32.190 1.00 77.25 180 ASP A C 1
ATOM 1412 O O . ASP A 1 180 ? 5.433 -3.195 31.626 1.00 77.25 180 ASP A O 1
ATOM 1416 N N . GLU A 1 181 ? 3.969 -2.695 33.256 1.00 69.50 181 GLU A N 1
ATOM 1417 C CA . GLU A 1 181 ? 3.964 -3.998 33.935 1.00 69.50 181 GLU A CA 1
ATOM 1418 C C . GLU A 1 181 ? 3.286 -5.119 33.119 1.00 69.50 181 GLU A C 1
ATOM 1420 O O . GLU A 1 181 ? 3.578 -6.295 33.317 1.00 69.50 181 GLU A O 1
ATOM 1425 N N . GLU A 1 182 ? 2.413 -4.772 32.165 1.00 68.25 182 GLU A N 1
ATOM 1426 C CA . GLU A 1 182 ? 1.664 -5.722 31.322 1.00 68.25 182 GLU A CA 1
ATOM 1427 C C . GLU A 1 182 ? 2.258 -5.886 29.912 1.00 68.25 182 GLU A C 1
ATOM 1429 O O . GLU A 1 182 ? 1.671 -6.547 29.040 1.00 68.25 182 GLU A O 1
ATOM 1434 N N . LYS A 1 183 ? 3.422 -5.279 29.655 1.00 65.44 183 LYS A N 1
ATOM 1435 C CA . LYS A 1 183 ? 4.150 -5.436 28.392 1.00 65.44 183 LYS A CA 1
ATOM 1436 C C . LYS A 1 183 ? 4.643 -6.876 28.267 1.00 65.44 183 LYS A C 1
ATOM 1438 O O . LYS A 1 183 ? 5.669 -7.274 28.808 1.00 65.44 183 LYS A O 1
ATOM 1443 N N . ASN A 1 184 ? 3.861 -7.686 27.562 1.00 55.38 184 ASN A N 1
ATOM 1444 C CA . ASN A 1 184 ? 4.124 -9.103 27.371 1.00 55.38 184 ASN A CA 1
ATOM 1445 C C . ASN A 1 184 ? 5.276 -9.310 26.374 1.00 55.38 184 ASN A C 1
ATOM 1447 O O . ASN A 1 184 ? 5.079 -9.203 25.164 1.00 55.38 184 ASN A O 1
ATOM 1451 N N . GLU A 1 185 ? 6.437 -9.766 26.854 1.00 53.34 185 GLU A N 1
ATOM 1452 C CA . GLU A 1 185 ? 7.487 -10.331 25.984 1.00 53.34 185 GLU A CA 1
ATOM 1453 C C . GLU A 1 185 ? 6.989 -11.549 25.177 1.00 53.34 185 GLU A C 1
ATOM 1455 O O . GLU A 1 185 ? 7.552 -11.885 24.138 1.00 53.34 185 GLU A O 1
ATOM 1460 N N . LYS A 1 186 ? 5.906 -12.203 25.627 1.00 50.25 186 LYS A N 1
ATOM 1461 C CA . LYS A 1 186 ? 5.323 -13.409 25.012 1.00 50.25 186 LYS A CA 1
ATOM 1462 C C . LYS A 1 186 ? 4.612 -13.167 23.674 1.00 50.25 186 LYS A C 1
ATOM 1464 O O . LYS A 1 186 ? 4.424 -14.122 22.929 1.00 50.25 186 LYS A O 1
ATOM 1469 N N . SER A 1 187 ? 4.208 -11.930 23.373 1.00 51.53 187 SER A N 1
ATOM 1470 C CA . SER A 1 187 ? 3.558 -11.571 22.097 1.00 51.53 187 SER A CA 1
ATOM 1471 C C . SER A 1 187 ? 4.548 -11.091 21.033 1.00 51.53 187 SER A C 1
ATOM 1473 O O . SER A 1 187 ? 4.146 -10.862 19.892 1.00 51.53 187 SER A O 1
ATOM 1475 N N . ALA A 1 188 ? 5.822 -10.917 21.400 1.00 59.28 188 ALA A N 1
ATOM 1476 C CA . ALA A 1 188 ? 6.883 -10.604 20.460 1.00 59.28 188 ALA A CA 1
ATOM 1477 C C . ALA A 1 188 ? 7.355 -11.899 19.793 1.00 59.28 188 ALA A C 1
ATOM 1479 O O . ALA A 1 188 ? 7.813 -12.826 20.464 1.00 59.28 188 ALA A O 1
ATOM 1480 N N . VAL A 1 189 ? 7.264 -11.958 18.466 1.00 61.41 189 VAL A N 1
ATOM 1481 C CA . VAL A 1 189 ? 7.860 -13.055 17.700 1.00 61.41 189 VAL A CA 1
ATOM 1482 C C . VAL A 1 189 ? 9.365 -13.058 17.959 1.00 61.41 189 VAL A C 1
ATOM 1484 O O . VAL A 1 189 ? 10.074 -12.128 17.568 1.00 61.41 189 VAL A O 1
ATOM 1487 N N . LYS A 1 190 ? 9.863 -14.099 18.632 1.00 58.25 190 LYS A N 1
ATOM 1488 C CA . LYS A 1 190 ? 11.303 -14.335 18.749 1.00 58.25 190 LYS A CA 1
ATOM 1489 C C . LYS A 1 190 ? 11.791 -14.857 17.406 1.00 58.25 190 LYS A C 1
ATOM 1491 O O . LYS A 1 190 ? 11.468 -15.982 17.029 1.00 58.25 190 LYS A O 1
ATOM 1496 N N . ILE A 1 191 ? 12.563 -14.041 16.694 1.00 58.53 191 ILE A N 1
ATOM 1497 C CA . ILE A 1 191 ? 13.296 -14.497 15.513 1.00 58.53 191 ILE A CA 1
ATOM 1498 C C . ILE A 1 191 ? 14.346 -15.484 16.023 1.00 58.53 191 ILE A C 1
ATOM 1500 O O . ILE A 1 191 ? 15.353 -15.097 16.609 1.00 58.53 191 ILE A O 1
ATOM 1504 N N . THR A 1 192 ? 14.058 -16.770 15.874 1.00 55.78 192 THR A N 1
ATOM 1505 C CA . THR A 1 192 ? 15.040 -17.830 16.071 1.00 55.78 192 THR A CA 1
ATOM 1506 C C . THR A 1 192 ? 15.645 -18.110 14.707 1.00 55.78 192 THR A C 1
ATOM 1508 O O . THR A 1 192 ? 14.920 -18.334 13.740 1.00 55.78 192 THR A O 1
ATOM 1511 N N . HIS A 1 193 ? 16.973 -18.060 14.612 1.00 55.62 193 HIS A N 1
ATOM 1512 C CA . HIS A 1 193 ? 17.688 -18.581 13.451 1.00 55.62 193 HIS A CA 1
ATOM 1513 C C . HIS A 1 193 ? 17.611 -20.108 13.497 1.00 55.62 193 HIS A C 1
ATOM 1515 O O . HIS A 1 193 ? 18.572 -20.779 13.854 1.00 55.62 193 HIS A O 1
ATOM 1521 N N . ASN A 1 194 ? 16.427 -20.648 13.222 1.00 53.59 194 ASN A N 1
ATOM 1522 C CA . ASN A 1 194 ? 16.290 -22.051 12.886 1.00 53.59 194 ASN A CA 1
ATOM 1523 C C . ASN A 1 194 ? 16.786 -22.237 11.451 1.00 53.59 194 ASN A C 1
ATOM 1525 O O . ASN A 1 194 ? 16.526 -21.409 10.580 1.00 53.59 194 ASN A O 1
ATOM 1529 N N . GLU A 1 195 ? 17.478 -23.345 11.208 1.00 55.47 195 GLU A N 1
ATOM 1530 C CA . GLU A 1 195 ? 17.907 -23.771 9.869 1.00 55.47 195 GLU A CA 1
ATOM 1531 C C . GLU A 1 195 ? 16.713 -24.118 8.956 1.00 55.47 195 GLU A C 1
ATOM 1533 O O . GLU A 1 195 ? 16.871 -24.290 7.748 1.00 55.47 195 GLU A O 1
ATOM 1538 N N . GLU A 1 196 ? 15.502 -24.198 9.518 1.00 61.88 196 GLU A N 1
ATOM 1539 C CA . GLU A 1 196 ? 14.276 -24.462 8.775 1.00 61.88 196 GLU A CA 1
ATOM 1540 C C . GLU A 1 196 ? 13.869 -23.250 7.930 1.00 61.88 196 GLU A C 1
ATOM 1542 O O . GLU A 1 196 ? 13.177 -22.332 8.371 1.00 61.88 196 GLU A O 1
ATOM 1547 N N . CYS A 1 197 ? 14.250 -23.298 6.658 1.00 82.62 197 CYS A N 1
ATOM 1548 C CA . CYS A 1 197 ? 13.817 -22.380 5.610 1.00 82.62 197 CYS A CA 1
ATOM 1549 C C . CYS A 1 197 ? 12.383 -22.705 5.139 1.00 82.62 197 CYS A C 1
ATOM 1551 O O . CYS A 1 197 ? 12.091 -22.665 3.951 1.00 82.62 197 CYS A O 1
ATOM 1553 N N . THR A 1 198 ? 11.474 -23.054 6.054 1.00 90.75 198 THR A N 1
ATOM 1554 C CA . THR A 1 198 ? 10.108 -23.489 5.732 1.00 90.75 198 THR A CA 1
ATOM 1555 C C . THR A 1 198 ? 9.087 -22.711 6.556 1.00 90.75 198 THR A C 1
ATOM 1557 O O . THR A 1 198 ? 9.100 -22.725 7.783 1.00 90.75 198 THR A O 1
ATOM 1560 N N . LEU A 1 199 ? 8.129 -22.083 5.875 1.00 91.69 199 LEU A N 1
ATOM 1561 C CA . LEU A 1 199 ? 6.941 -21.480 6.475 1.00 91.69 199 LEU A CA 1
ATOM 1562 C C . LEU A 1 199 ? 5.732 -22.371 6.202 1.00 91.69 199 LEU A C 1
ATOM 1564 O O . LEU A 1 199 ? 5.458 -22.727 5.058 1.00 91.69 199 LEU A O 1
ATOM 1568 N N . LYS A 1 200 ? 4.974 -22.730 7.240 1.00 94.06 200 LYS A N 1
ATOM 1569 C CA . LYS A 1 200 ? 3.839 -23.652 7.110 1.00 94.06 200 LYS A CA 1
ATOM 1570 C C . LYS A 1 200 ? 2.643 -23.215 7.945 1.00 94.06 200 LYS A C 1
ATOM 1572 O O . LYS A 1 200 ? 2.792 -22.796 9.088 1.00 94.06 200 LYS A O 1
ATOM 1577 N N . ASN A 1 201 ? 1.446 -23.385 7.394 1.00 92.19 201 ASN A N 1
ATOM 1578 C CA . ASN A 1 201 ? 0.192 -23.374 8.144 1.00 92.19 201 ASN A CA 1
ATOM 1579 C C . ASN A 1 201 ? -0.635 -24.638 7.826 1.00 92.19 201 ASN A C 1
ATOM 1581 O O . ASN A 1 201 ? -0.097 -25.641 7.361 1.00 92.19 201 ASN A O 1
ATOM 1585 N N . GLN A 1 202 ? -1.938 -24.612 8.110 1.00 95.69 202 GLN A N 1
ATOM 1586 C CA . GLN A 1 202 ? -2.840 -25.748 7.885 1.00 95.69 202 GLN A CA 1
ATOM 1587 C C . GLN A 1 202 ? -3.053 -26.076 6.393 1.00 95.69 202 GLN A C 1
ATOM 1589 O O . GLN A 1 202 ? -3.317 -27.226 6.069 1.00 95.69 202 GLN A O 1
ATOM 1594 N N . HIS A 1 203 ? -2.891 -25.095 5.499 1.00 95.81 203 HIS A N 1
ATOM 1595 C CA . HIS A 1 203 ? -3.265 -25.183 4.079 1.00 95.81 203 HIS A CA 1
ATOM 1596 C C . HIS A 1 203 ? -2.077 -25.070 3.118 1.00 95.81 203 HIS A C 1
ATOM 1598 O O . HIS A 1 203 ? -2.122 -25.577 1.997 1.00 95.81 203 HIS A O 1
ATOM 1604 N N . LEU A 1 204 ? -1.011 -24.384 3.529 1.00 97.00 204 LEU A N 1
ATOM 1605 C CA . LEU A 1 204 ? 0.113 -24.018 2.678 1.00 97.00 204 LEU A CA 1
ATOM 1606 C C . LEU A 1 204 ? 1.434 -24.297 3.391 1.00 97.00 204 LEU A C 1
ATOM 1608 O O . LEU A 1 204 ? 1.600 -23.960 4.565 1.00 97.00 204 LEU A O 1
ATOM 1612 N N . ARG A 1 205 ? 2.389 -24.856 2.651 1.00 95.88 205 ARG A N 1
ATOM 1613 C CA . ARG A 1 205 ? 3.810 -24.869 3.003 1.00 95.88 205 ARG A CA 1
ATOM 1614 C C . ARG A 1 205 ? 4.591 -24.123 1.928 1.00 95.88 205 ARG A C 1
ATOM 1616 O O . ARG A 1 205 ? 4.335 -24.313 0.742 1.00 95.88 205 ARG A O 1
ATOM 1623 N N . VAL A 1 206 ? 5.518 -23.282 2.351 1.00 95.75 206 VAL A N 1
ATOM 1624 C CA . VAL A 1 206 ? 6.428 -22.525 1.500 1.00 95.75 206 VAL A CA 1
ATOM 1625 C C . VAL A 1 206 ? 7.839 -22.834 1.966 1.00 95.75 206 VAL A C 1
ATOM 1627 O O . VAL A 1 206 ? 8.162 -22.589 3.124 1.00 95.75 206 VAL A O 1
ATOM 1630 N N . ASP A 1 207 ? 8.647 -23.384 1.075 1.00 92.75 207 ASP A N 1
ATOM 1631 C CA . ASP A 1 207 ? 10.037 -23.735 1.327 1.00 92.75 207 ASP A CA 1
ATOM 1632 C C . ASP A 1 207 ? 10.936 -22.734 0.587 1.00 92.75 207 ASP A C 1
ATOM 1634 O O . ASP A 1 207 ? 10.664 -22.362 -0.561 1.00 92.75 207 ASP A O 1
ATOM 1638 N N . PHE A 1 208 ? 11.995 -22.297 1.253 1.00 91.06 208 PHE A N 1
ATOM 1639 C CA . PHE A 1 208 ? 13.009 -21.374 0.767 1.00 91.06 208 PHE A CA 1
ATOM 1640 C C . PHE A 1 208 ? 14.352 -22.099 0.687 1.00 91.06 208 PHE A C 1
ATOM 1642 O O . PHE A 1 208 ? 14.600 -23.044 1.437 1.00 91.06 208 PHE A O 1
ATOM 1649 N N . ASP A 1 209 ? 15.203 -21.674 -0.238 1.00 85.69 209 ASP A N 1
ATOM 1650 C CA . ASP A 1 209 ? 16.576 -22.160 -0.302 1.00 85.69 209 ASP A CA 1
ATOM 1651 C C . ASP A 1 209 ? 17.456 -21.503 0.780 1.00 85.69 209 ASP A C 1
ATOM 1653 O O . ASP A 1 209 ? 17.049 -20.609 1.527 1.00 85.69 209 ASP A O 1
ATOM 1657 N N . ASP A 1 210 ? 18.700 -21.952 0.856 1.00 83.12 210 ASP A N 1
ATOM 1658 C CA . ASP A 1 210 ? 19.754 -21.447 1.732 1.00 83.12 210 ASP A CA 1
ATOM 1659 C C . ASP A 1 210 ? 20.128 -19.974 1.469 1.00 83.12 210 ASP A C 1
ATOM 1661 O O . ASP A 1 210 ? 20.690 -19.302 2.343 1.00 83.12 210 ASP A O 1
ATOM 1665 N N . GLN A 1 211 ? 19.755 -19.431 0.309 1.00 79.69 211 GLN A N 1
ATOM 1666 C CA . GLN A 1 211 ? 19.891 -18.016 -0.040 1.00 79.69 211 GLN A CA 1
ATOM 1667 C C . GLN A 1 211 ? 18.659 -17.187 0.366 1.00 79.69 211 GLN A C 1
ATOM 1669 O O . GLN A 1 211 ? 18.733 -15.958 0.381 1.00 79.69 211 GLN A O 1
ATOM 1674 N N . GLY A 1 212 ? 17.566 -17.836 0.780 1.00 83.50 212 GLY A N 1
ATOM 1675 C CA . GLY A 1 212 ? 16.294 -17.212 1.138 1.00 83.50 212 GLY A CA 1
ATOM 1676 C C . GLY A 1 212 ? 15.355 -16.985 -0.050 1.00 83.50 212 GLY A C 1
ATOM 1677 O O . GLY A 1 212 ? 14.342 -16.301 0.108 1.00 83.50 212 GLY A O 1
ATOM 1678 N N . ASN A 1 213 ? 15.660 -17.535 -1.227 1.00 87.69 213 ASN A N 1
ATOM 1679 C CA . ASN A 1 213 ? 14.780 -17.460 -2.388 1.00 87.69 213 ASN A CA 1
ATOM 1680 C C . ASN A 1 213 ? 13.679 -18.517 -2.297 1.00 87.69 213 ASN A C 1
ATOM 1682 O O . ASN A 1 213 ? 13.842 -19.576 -1.693 1.00 87.69 213 ASN A O 1
ATOM 1686 N N . LEU A 1 214 ? 12.545 -18.246 -2.942 1.00 92.25 214 LEU A N 1
ATOM 1687 C CA . LEU A 1 214 ? 11.435 -19.191 -3.002 1.00 92.25 214 LEU A CA 1
ATOM 1688 C C . LEU A 1 214 ? 11.838 -20.474 -3.751 1.00 92.25 214 LEU A C 1
ATOM 1690 O O . LEU A 1 214 ? 12.122 -20.424 -4.948 1.00 92.25 214 LEU A O 1
ATOM 1694 N N . HIS A 1 215 ? 11.778 -21.621 -3.072 1.00 91.50 215 HIS A N 1
ATOM 1695 C CA . HIS A 1 215 ? 12.124 -22.927 -3.636 1.00 91.50 215 HIS A CA 1
ATOM 1696 C C . HIS A 1 215 ? 10.887 -23.765 -3.979 1.00 91.50 215 HIS A C 1
ATOM 1698 O O . HIS A 1 215 ? 10.798 -24.345 -5.062 1.00 91.50 215 HIS A O 1
ATOM 1704 N N . GLN A 1 216 ? 9.895 -23.825 -3.086 1.00 94.69 216 GLN A N 1
ATOM 1705 C CA . GLN A 1 216 ? 8.705 -24.648 -3.301 1.00 94.69 216 GLN A CA 1
ATOM 1706 C C . GLN A 1 216 ? 7.468 -24.056 -2.629 1.00 94.69 216 GLN A C 1
ATOM 1708 O O . GLN A 1 216 ? 7.533 -23.526 -1.525 1.00 94.69 216 GLN A O 1
ATOM 1713 N N . ILE A 1 217 ? 6.312 -24.196 -3.280 1.00 96.31 217 ILE A N 1
ATOM 1714 C CA . ILE A 1 217 ? 5.002 -23.952 -2.666 1.00 96.31 217 ILE A CA 1
ATOM 1715 C C . ILE A 1 217 ? 4.187 -25.239 -2.745 1.00 96.31 217 ILE A C 1
ATOM 1717 O O . ILE A 1 217 ? 4.012 -25.798 -3.827 1.00 96.31 217 ILE A O 1
ATOM 1721 N N . VAL A 1 218 ? 3.654 -25.695 -1.613 1.00 97.25 218 VAL A N 1
ATOM 1722 C CA . VAL A 1 218 ? 2.812 -26.892 -1.507 1.00 97.25 218 VAL A CA 1
ATOM 1723 C C . VAL A 1 218 ? 1.456 -26.517 -0.924 1.00 97.25 218 VAL A C 1
ATOM 1725 O O . VAL A 1 218 ? 1.365 -26.020 0.198 1.00 97.25 218 VAL A O 1
ATOM 1728 N N . ASN A 1 219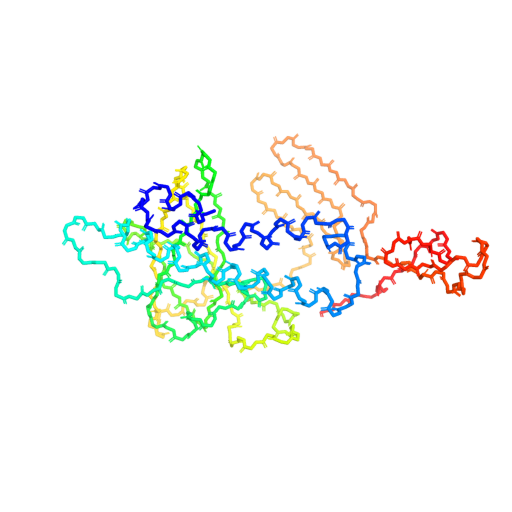 ? 0.394 -26.796 -1.675 1.00 97.25 219 ASN A N 1
ATOM 1729 C CA . ASN A 1 219 ? -0.967 -26.834 -1.160 1.00 97.25 219 ASN A CA 1
ATOM 1730 C C . ASN A 1 219 ? -1.163 -28.158 -0.408 1.00 97.25 219 ASN A C 1
ATOM 1732 O O . ASN A 1 219 ? -1.155 -29.233 -1.013 1.00 97.25 219 ASN A O 1
ATOM 1736 N N . LEU A 1 220 ? -1.320 -28.065 0.910 1.00 96.94 220 LEU A N 1
ATOM 1737 C CA . LEU A 1 220 ? -1.434 -29.209 1.811 1.00 96.94 220 LEU A CA 1
ATOM 1738 C C . LEU A 1 220 ? -2.811 -29.873 1.738 1.00 96.94 220 LEU A C 1
ATOM 1740 O O . LEU A 1 220 ? -2.892 -31.087 1.890 1.00 96.94 220 LEU A O 1
ATOM 1744 N N . ASP A 1 221 ? -3.868 -29.113 1.438 1.00 97.00 221 ASP A N 1
ATOM 1745 C CA . ASP A 1 221 ? -5.235 -29.642 1.333 1.00 97.00 221 ASP A CA 1
ATOM 1746 C C . ASP A 1 221 ? -5.374 -30.619 0.155 1.00 97.00 221 ASP A C 1
ATOM 1748 O O . ASP A 1 221 ? -6.107 -31.603 0.221 1.00 97.00 221 ASP A O 1
ATOM 1752 N N . ARG A 1 222 ? -4.669 -30.335 -0.947 1.00 96.44 222 ARG A N 1
ATOM 1753 C CA . ARG A 1 222 ? -4.692 -31.134 -2.184 1.00 96.44 222 ARG A CA 1
ATOM 1754 C C . ARG A 1 222 ? -3.471 -32.027 -2.352 1.00 96.44 222 ARG A C 1
ATOM 1756 O O . ARG A 1 222 ? -3.431 -32.818 -3.288 1.00 96.44 222 ARG A O 1
ATOM 1763 N N . ASN A 1 223 ? -2.477 -31.875 -1.480 1.00 93.81 223 ASN A N 1
ATOM 1764 C CA . ASN A 1 223 ? -1.169 -32.509 -1.597 1.00 93.81 223 ASN A CA 1
ATOM 1765 C C . ASN A 1 223 ? -0.509 -32.281 -2.977 1.00 93.81 223 ASN A C 1
ATOM 1767 O O . ASN A 1 223 ? 0.067 -33.186 -3.576 1.00 93.81 223 ASN A O 1
ATOM 1771 N N . THR A 1 224 ? -0.622 -31.058 -3.501 1.00 96.69 224 THR A N 1
ATOM 1772 C CA . THR A 1 224 ? -0.047 -30.644 -4.795 1.00 96.69 224 THR A CA 1
ATOM 1773 C C . THR A 1 224 ? 0.874 -29.454 -4.596 1.00 96.69 224 THR A C 1
ATOM 1775 O O . THR A 1 224 ? 0.540 -28.554 -3.827 1.00 96.69 224 THR A O 1
ATOM 1778 N N . GLY A 1 225 ? 1.985 -29.380 -5.324 1.00 94.69 225 GLY A N 1
ATOM 1779 C CA . GLY A 1 225 ? 2.909 -28.257 -5.210 1.00 94.69 225 GLY A CA 1
ATOM 1780 C C . GLY A 1 225 ? 3.639 -27.926 -6.501 1.00 94.69 225 GLY A C 1
ATOM 1781 O O . GLY A 1 225 ? 3.622 -28.695 -7.459 1.00 94.69 225 GLY A O 1
ATOM 1782 N N . VAL A 1 226 ? 4.285 -26.765 -6.495 1.00 95.75 226 VAL A N 1
ATOM 1783 C CA . VAL A 1 226 ? 5.142 -26.267 -7.571 1.00 95.75 226 VAL A CA 1
ATOM 1784 C C . VAL A 1 226 ? 6.526 -26.023 -6.988 1.00 95.75 226 VAL A C 1
ATOM 1786 O O . VAL A 1 226 ? 6.659 -25.336 -5.974 1.00 95.75 226 VAL A O 1
ATOM 1789 N N . GLN A 1 227 ? 7.540 -26.605 -7.624 1.00 94.75 227 GLN A N 1
ATOM 1790 C CA . GLN A 1 227 ? 8.947 -26.335 -7.336 1.00 94.75 227 GLN A CA 1
ATOM 1791 C C . GLN A 1 227 ? 9.490 -25.316 -8.335 1.00 94.75 227 GLN A C 1
ATOM 1793 O O . GLN A 1 227 ? 9.218 -25.398 -9.535 1.00 94.75 227 GLN A O 1
ATOM 1798 N N . PHE A 1 228 ? 10.275 -24.374 -7.832 1.00 92.06 228 PHE A N 1
ATOM 1799 C CA . PHE A 1 228 ? 10.921 -23.330 -8.609 1.00 92.06 228 PHE A CA 1
ATOM 1800 C C . PHE A 1 228 ? 12.396 -23.689 -8.775 1.00 92.06 228 PHE A C 1
ATOM 1802 O O . PHE A 1 228 ? 13.081 -24.010 -7.808 1.00 92.06 228 PHE A O 1
ATOM 1809 N N . LYS A 1 229 ? 12.894 -23.652 -10.018 1.00 86.56 229 LYS A N 1
ATOM 1810 C CA . LYS A 1 229 ? 14.315 -23.923 -10.296 1.00 86.56 229 LYS A CA 1
ATOM 1811 C C . LYS A 1 229 ? 15.221 -22.832 -9.731 1.00 86.56 229 LYS A C 1
ATOM 1813 O O . LYS A 1 229 ? 16.303 -23.134 -9.246 1.00 86.56 229 LYS A O 1
ATOM 1818 N N . SER A 1 230 ? 14.786 -21.581 -9.836 1.00 83.81 230 SER A N 1
ATOM 1819 C CA . SER A 1 230 ? 15.460 -20.420 -9.272 1.00 83.81 230 SER A CA 1
ATOM 1820 C C . SER A 1 230 ? 14.478 -19.256 -9.148 1.00 83.81 230 SER A C 1
ATOM 1822 O O . SER A 1 230 ? 13.539 -19.124 -9.938 1.00 83.81 230 SER A O 1
ATOM 1824 N N . GLN A 1 231 ? 14.718 -18.397 -8.164 1.00 89.44 231 GLN A N 1
ATOM 1825 C CA . GLN A 1 231 ? 14.138 -17.065 -8.070 1.00 89.44 231 GLN A CA 1
ATOM 1826 C C . GLN A 1 231 ? 15.285 -16.091 -7.809 1.00 89.44 231 GLN A C 1
ATOM 1828 O O . GLN A 1 231 ? 16.217 -16.404 -7.078 1.00 89.44 231 GLN A O 1
ATOM 1833 N N . GLY A 1 232 ? 15.245 -14.930 -8.455 1.00 88.19 232 GLY A N 1
ATOM 1834 C CA . GLY A 1 232 ? 16.286 -13.924 -8.308 1.00 88.19 232 GLY A CA 1
ATOM 1835 C C . GLY A 1 232 ? 15.851 -12.581 -8.865 1.00 88.19 232 GLY A C 1
ATOM 1836 O O . GLY A 1 232 ? 14.859 -12.480 -9.591 1.00 88.19 232 GLY A O 1
ATOM 1837 N N . PHE A 1 233 ? 16.601 -11.546 -8.506 1.00 91.31 233 PHE A N 1
ATOM 1838 C CA . PHE A 1 233 ? 16.410 -10.195 -9.013 1.00 91.31 233 PHE A CA 1
ATOM 1839 C C . PHE A 1 233 ? 17.487 -9.886 -10.043 1.00 91.31 233 PHE A C 1
ATOM 1841 O O . PHE A 1 233 ? 18.677 -10.062 -9.777 1.00 91.31 233 PHE A O 1
ATOM 1848 N N . TYR A 1 234 ? 17.061 -9.398 -11.203 1.00 94.19 234 TYR A N 1
ATOM 1849 C CA . TYR A 1 234 ? 17.936 -9.066 -12.318 1.00 94.19 234 TYR A CA 1
ATOM 1850 C C . TYR A 1 234 ? 17.556 -7.710 -12.914 1.00 94.19 234 TYR A C 1
ATOM 1852 O O . TYR A 1 234 ? 16.430 -7.241 -12.743 1.00 94.19 234 TYR A O 1
ATOM 1860 N N . TRP A 1 235 ? 18.486 -7.091 -13.632 1.00 95.88 235 TRP A N 1
ATOM 1861 C CA . TRP A 1 235 ? 18.288 -5.825 -14.325 1.00 95.88 235 TRP A CA 1
ATOM 1862 C C . TRP A 1 235 ? 18.917 -5.862 -15.720 1.00 95.88 235 TRP A C 1
ATOM 1864 O O . TRP A 1 235 ? 19.864 -6.604 -15.979 1.00 95.88 235 TRP A O 1
ATOM 1874 N N . TYR A 1 236 ? 18.387 -5.045 -16.627 1.00 97.56 236 TYR A N 1
ATOM 1875 C CA . TYR A 1 236 ? 18.956 -4.846 -17.955 1.00 97.56 236 TYR A CA 1
ATOM 1876 C C . TYR A 1 236 ? 19.627 -3.485 -18.030 1.00 97.56 236 TYR A C 1
ATOM 1878 O O . TYR A 1 236 ? 19.022 -2.464 -17.697 1.00 97.56 236 TYR A O 1
ATOM 1886 N N . GLN A 1 237 ? 20.857 -3.457 -18.533 1.00 97.19 237 GLN A N 1
ATOM 1887 C CA . GLN A 1 237 ? 21.494 -2.201 -18.896 1.00 97.19 237 GLN A CA 1
ATOM 1888 C C . GLN A 1 237 ? 20.824 -1.640 -20.150 1.00 97.19 237 GLN A C 1
ATOM 1890 O O . GLN A 1 237 ? 20.736 -2.330 -21.162 1.00 97.19 237 GLN A O 1
ATOM 1895 N N . GLY A 1 238 ? 20.345 -0.397 -20.096 1.00 97.06 238 GLY A N 1
ATOM 1896 C CA . GLY A 1 238 ? 19.755 0.270 -21.257 1.00 97.06 238 GLY A CA 1
ATOM 1897 C C . GLY A 1 238 ? 20.800 0.582 -22.330 1.00 97.06 238 GLY A C 1
ATOM 1898 O O . GLY A 1 238 ? 21.916 1.001 -22.020 1.00 97.06 238 GLY A O 1
ATOM 1899 N N . PHE A 1 239 ? 20.442 0.399 -23.602 1.00 97.12 239 PHE A N 1
ATOM 1900 C CA . PHE A 1 239 ? 21.301 0.754 -24.728 1.00 97.12 239 PHE A CA 1
ATOM 1901 C C . PHE A 1 239 ? 21.500 2.278 -24.789 1.00 97.12 239 PHE A C 1
ATOM 1903 O O . PHE A 1 239 ? 20.535 3.031 -24.947 1.00 97.12 239 PHE A O 1
ATOM 1910 N N . ALA A 1 240 ? 22.752 2.732 -24.687 1.00 95.69 240 ALA A N 1
ATOM 1911 C CA . ALA A 1 240 ? 23.135 4.147 -24.659 1.00 95.69 240 ALA A CA 1
ATOM 1912 C C . ALA A 1 240 ? 23.263 4.743 -26.075 1.00 95.69 240 ALA A C 1
ATOM 1914 O O . ALA A 1 240 ? 24.340 5.132 -26.523 1.00 95.69 240 ALA A O 1
ATOM 1915 N N . GLY A 1 241 ? 22.150 4.760 -26.806 1.00 94.88 241 GLY A N 1
ATOM 1916 C CA . GLY A 1 241 ? 22.061 5.345 -28.143 1.00 94.88 241 GLY A CA 1
ATOM 1917 C C . GLY A 1 241 ? 22.000 6.880 -28.136 1.00 94.88 241 GLY A C 1
ATOM 1918 O O . GLY A 1 241 ? 21.717 7.495 -27.112 1.00 94.88 241 GLY A O 1
ATOM 1919 N N . ASN A 1 242 ? 22.230 7.511 -29.290 1.00 95.56 242 ASN A N 1
ATOM 1920 C CA . ASN A 1 242 ? 22.090 8.966 -29.463 1.00 95.56 242 ASN A CA 1
ATOM 1921 C C . ASN A 1 242 ? 20.819 9.374 -30.232 1.00 95.56 242 ASN A C 1
ATOM 1923 O O . ASN A 1 242 ? 20.633 10.555 -30.512 1.00 95.56 242 ASN A O 1
ATOM 1927 N N . ASN A 1 243 ? 19.968 8.410 -30.600 1.00 95.62 243 ASN A N 1
ATOM 1928 C CA . ASN A 1 243 ? 18.718 8.609 -31.343 1.00 95.62 243 ASN A CA 1
ATOM 1929 C C . ASN A 1 243 ? 18.869 9.298 -32.713 1.00 95.62 243 ASN A C 1
ATOM 1931 O O . ASN A 1 243 ? 17.878 9.747 -33.281 1.00 95.62 243 ASN A O 1
ATOM 1935 N N . SER A 1 244 ? 20.081 9.378 -33.276 1.00 96.12 244 SER A N 1
ATOM 1936 C CA . SER A 1 244 ? 20.302 10.028 -34.580 1.00 96.12 244 SER A CA 1
ATOM 1937 C C . SER A 1 244 ? 19.721 9.236 -35.755 1.00 96.12 244 SER A C 1
ATOM 1939 O O . SER A 1 244 ? 19.390 9.819 -36.787 1.00 96.12 244 SER A O 1
ATOM 1941 N N . ARG A 1 245 ? 19.610 7.909 -35.605 1.00 95.25 245 ARG A N 1
ATOM 1942 C CA . ARG A 1 245 ? 19.030 6.961 -36.569 1.00 95.25 245 ARG A CA 1
ATOM 1943 C C . ARG A 1 245 ? 18.428 5.754 -35.831 1.00 95.25 245 ARG A C 1
ATOM 1945 O O . ARG A 1 245 ? 18.822 5.528 -34.682 1.00 95.25 245 ARG A O 1
ATOM 1952 N N . PRO A 1 246 ? 17.537 4.958 -36.457 1.00 92.88 246 PRO A N 1
ATOM 1953 C CA . PRO A 1 246 ? 16.916 3.792 -35.818 1.00 92.88 246 PRO A CA 1
ATOM 1954 C C . PRO A 1 246 ? 17.915 2.802 -35.197 1.00 92.88 246 PRO A C 1
ATOM 1956 O O . PRO A 1 246 ? 17.695 2.304 -34.095 1.00 92.88 246 PRO A O 1
ATOM 1959 N N . GLU A 1 247 ? 19.063 2.568 -35.837 1.00 94.06 247 GLU A N 1
ATOM 1960 C CA . GLU A 1 247 ? 20.134 1.713 -35.313 1.00 94.06 247 GLU A CA 1
ATOM 1961 C C . GLU A 1 247 ? 20.744 2.238 -33.994 1.00 94.06 247 GLU A C 1
ATOM 1963 O O . GLU A 1 247 ? 21.180 1.451 -33.145 1.00 94.06 247 GLU A O 1
ATOM 1968 N N . PHE A 1 248 ? 20.688 3.555 -33.763 1.00 95.44 248 PHE A N 1
ATOM 1969 C CA . PHE A 1 248 ? 21.182 4.252 -32.570 1.00 95.44 248 PHE A CA 1
ATOM 1970 C C . PHE A 1 248 ? 20.073 4.624 -31.571 1.00 95.44 248 PHE A C 1
ATOM 1972 O O . PHE A 1 248 ? 20.292 5.486 -30.720 1.00 95.44 248 PHE A O 1
ATOM 1979 N N . GLN A 1 249 ? 18.896 3.996 -31.649 1.00 97.19 249 GLN A N 1
ATOM 1980 C CA . GLN A 1 249 ? 17.799 4.191 -30.694 1.00 97.19 249 GLN A CA 1
ATOM 1981 C C . GLN A 1 249 ? 18.238 3.893 -29.247 1.00 97.19 249 GLN A C 1
ATOM 1983 O O . GLN A 1 249 ? 18.650 2.781 -28.943 1.00 97.19 249 GLN A O 1
ATOM 1988 N N . ALA A 1 250 ? 18.140 4.842 -28.328 1.00 97.62 250 ALA A N 1
ATOM 1989 C CA . ALA A 1 250 ? 18.415 4.609 -26.914 1.00 97.62 250 ALA A CA 1
ATOM 1990 C C . ALA A 1 250 ? 17.241 3.909 -26.214 1.00 97.62 250 ALA A C 1
ATOM 1992 O O . ALA A 1 250 ? 16.093 4.012 -26.657 1.00 97.62 250 ALA A O 1
ATOM 1993 N N . SER A 1 251 ? 17.512 3.251 -25.085 1.00 98.00 251 SER A N 1
ATOM 1994 C CA . SER A 1 251 ? 16.453 2.957 -24.112 1.00 98.00 251 SER A CA 1
ATOM 1995 C C . SER A 1 251 ? 16.028 4.249 -23.402 1.00 98.00 251 SER A C 1
ATOM 1997 O O . SER A 1 251 ? 16.856 5.129 -23.174 1.00 98.00 251 SER A O 1
ATOM 1999 N N . GLY A 1 252 ? 14.759 4.370 -23.021 1.00 96.62 252 GLY A N 1
ATOM 2000 C CA . GLY A 1 252 ? 14.235 5.535 -22.304 1.00 96.62 252 GLY A CA 1
ATOM 2001 C C . GLY A 1 252 ? 12.816 5.301 -21.791 1.00 96.62 252 GLY A C 1
ATOM 2002 O O . GLY A 1 252 ? 12.369 4.160 -21.748 1.00 96.62 252 GLY A O 1
ATOM 2003 N N . ALA A 1 253 ? 12.103 6.380 -21.450 1.00 96.56 253 ALA A N 1
ATOM 2004 C CA . ALA A 1 253 ? 10.744 6.314 -20.895 1.00 96.56 253 ALA A CA 1
ATOM 2005 C C . ALA A 1 253 ? 9.760 5.503 -21.763 1.00 96.56 253 ALA A C 1
ATOM 2007 O O . ALA A 1 253 ? 8.966 4.733 -21.239 1.00 96.56 253 ALA A O 1
ATOM 2008 N N . TYR A 1 254 ? 9.852 5.625 -23.091 1.00 96.31 254 TYR A N 1
ATOM 2009 C CA . TYR A 1 254 ? 8.966 4.917 -24.026 1.00 96.31 254 TYR A CA 1
ATOM 2010 C C . TYR A 1 254 ? 9.499 3.546 -24.453 1.00 96.31 254 TYR A C 1
ATOM 2012 O O . TYR A 1 254 ? 8.734 2.620 -24.707 1.00 96.31 254 TYR A O 1
ATOM 2020 N N . ILE A 1 255 ? 10.818 3.432 -24.624 1.00 97.38 255 ILE A N 1
ATOM 2021 C CA . ILE A 1 255 ? 11.441 2.316 -25.339 1.00 97.38 255 ILE A CA 1
ATOM 2022 C C . ILE A 1 255 ? 12.317 1.531 -24.375 1.00 97.38 255 ILE A C 1
ATOM 2024 O O . ILE A 1 255 ? 13.320 2.036 -23.867 1.00 97.38 255 ILE A O 1
ATOM 2028 N N . PHE A 1 256 ? 11.976 0.258 -24.193 1.00 97.50 256 PHE A N 1
ATOM 2029 C CA . PHE A 1 256 ? 12.852 -0.713 -23.560 1.00 97.50 256 PHE A CA 1
ATOM 2030 C C . PHE A 1 256 ? 13.776 -1.336 -24.614 1.00 97.50 256 PHE A C 1
ATOM 2032 O O . PHE A 1 256 ? 13.352 -2.176 -25.406 1.00 97.50 256 PHE A O 1
ATOM 2039 N N . ARG A 1 257 ? 15.044 -0.909 -24.639 1.00 97.19 257 ARG A N 1
ATOM 2040 C CA . ARG A 1 257 ? 16.086 -1.478 -25.505 1.00 97.19 257 ARG A CA 1
ATOM 2041 C C . ARG A 1 257 ? 17.278 -1.891 -24.643 1.00 97.19 257 ARG A C 1
ATOM 2043 O O . ARG A 1 257 ? 18.114 -1.038 -24.335 1.00 97.19 257 ARG A O 1
ATOM 2050 N N . PRO A 1 258 ? 17.378 -3.162 -24.233 1.00 97.44 258 PRO A N 1
ATOM 2051 C CA . PRO A 1 258 ? 18.518 -3.615 -23.454 1.00 97.44 258 PRO A CA 1
ATOM 2052 C C . PRO A 1 258 ? 19.796 -3.649 -24.310 1.00 97.44 258 PRO A C 1
ATOM 2054 O O . PRO A 1 258 ? 19.746 -3.826 -25.528 1.00 97.44 258 PRO A O 1
ATOM 2057 N N . LEU A 1 259 ? 20.951 -3.460 -23.669 1.00 96.19 259 LEU A N 1
ATOM 2058 C CA . LEU A 1 259 ? 22.277 -3.511 -24.293 1.00 96.19 259 LEU A CA 1
ATOM 2059 C C . LEU A 1 259 ? 22.655 -4.937 -24.723 1.00 96.19 259 LEU A C 1
ATOM 2061 O O . LEU A 1 259 ? 23.354 -5.114 -25.717 1.00 96.19 259 LEU A O 1
ATOM 2065 N N . ALA A 1 260 ? 22.179 -5.937 -23.981 1.00 96.06 260 ALA A N 1
ATOM 2066 C CA . ALA A 1 260 ? 22.382 -7.356 -24.238 1.00 96.06 260 ALA A CA 1
ATOM 2067 C C . ALA A 1 260 ? 21.083 -8.133 -23.984 1.00 96.06 260 ALA A C 1
ATOM 2069 O O . ALA A 1 260 ? 20.209 -7.666 -23.253 1.00 96.06 260 ALA A O 1
ATOM 2070 N N . SER A 1 261 ? 20.968 -9.321 -24.580 1.00 95.88 261 SER A N 1
ATOM 2071 C CA . SER A 1 261 ? 19.797 -10.192 -24.408 1.00 95.88 261 SER A CA 1
ATOM 2072 C C . SER A 1 261 ? 19.689 -10.784 -23.003 1.00 95.88 261 SER A C 1
ATOM 2074 O O . SER A 1 261 ? 18.579 -11.055 -22.556 1.00 95.88 261 SER A O 1
ATOM 2076 N N . ASP A 1 262 ? 20.819 -10.965 -22.314 1.00 96.25 262 ASP A N 1
ATOM 2077 C CA . ASP A 1 262 ? 20.861 -11.558 -20.979 1.00 96.25 262 ASP A CA 1
ATOM 2078 C C . ASP A 1 262 ? 20.911 -10.473 -19.891 1.00 96.25 262 ASP A C 1
ATOM 2080 O O . ASP A 1 262 ? 21.723 -9.541 -19.981 1.00 96.25 262 ASP A O 1
ATOM 2084 N N . PRO A 1 263 ? 20.075 -10.575 -18.845 1.00 95.31 263 PRO A N 1
ATOM 2085 C CA . PRO A 1 263 ? 20.080 -9.617 -17.753 1.00 95.31 263 PRO A CA 1
ATOM 2086 C C . PRO A 1 263 ? 21.204 -9.901 -16.747 1.00 95.31 263 PRO A C 1
ATOM 2088 O O . PRO A 1 263 ? 21.712 -11.015 -16.629 1.00 95.31 263 PRO A O 1
ATOM 2091 N N . GLN A 1 264 ? 21.561 -8.883 -15.968 1.00 95.06 264 GLN A N 1
ATOM 2092 C CA . GLN A 1 264 ? 22.576 -8.959 -14.917 1.00 95.06 264 GLN A CA 1
ATOM 2093 C C . GLN A 1 264 ? 21.913 -9.147 -13.545 1.00 95.06 264 GLN A C 1
ATOM 2095 O O . GLN A 1 264 ? 20.886 -8.516 -13.286 1.00 95.06 264 GLN A O 1
ATOM 2100 N N . PRO A 1 265 ? 22.450 -9.987 -12.642 1.00 92.75 265 PRO A N 1
ATOM 2101 C CA . PRO A 1 265 ? 21.898 -10.128 -11.295 1.00 92.75 265 PRO A CA 1
ATOM 2102 C C . PRO A 1 265 ? 22.052 -8.821 -10.496 1.00 92.75 265 PRO A C 1
ATOM 2104 O O . PRO A 1 265 ? 23.064 -8.131 -10.606 1.00 92.75 265 PRO A O 1
ATOM 2107 N N . VAL A 1 266 ? 21.046 -8.472 -9.685 1.00 89.88 266 VAL A N 1
ATOM 2108 C CA . VAL A 1 266 ? 21.066 -7.282 -8.804 1.00 89.88 266 VAL A CA 1
ATOM 2109 C C . VAL A 1 266 ? 22.014 -7.480 -7.617 1.00 89.88 266 VAL A C 1
ATOM 2111 O O . VAL A 1 266 ? 22.678 -6.539 -7.194 1.00 89.88 266 VAL A O 1
ATOM 2114 N N . SER A 1 267 ? 22.103 -8.702 -7.093 1.00 76.12 267 SER A N 1
ATOM 2115 C CA . SER A 1 267 ? 23.085 -9.096 -6.083 1.00 76.12 267 SER A CA 1
ATOM 2116 C C . SER A 1 267 ? 23.522 -10.536 -6.328 1.00 76.12 267 SER A C 1
ATOM 2118 O O . SER A 1 267 ? 22.707 -11.378 -6.704 1.00 76.12 267 SER A O 1
ATOM 2120 N N . THR A 1 268 ? 24.801 -10.822 -6.095 1.00 62.00 268 THR A N 1
ATOM 2121 C CA . THR A 1 268 ? 25.365 -12.182 -6.094 1.00 62.00 268 THR A CA 1
ATOM 2122 C C . THR A 1 268 ? 25.548 -12.738 -4.677 1.00 62.00 268 THR A C 1
ATOM 2124 O O . THR A 1 268 ? 26.034 -13.855 -4.521 1.00 62.00 268 THR A O 1
ATOM 2127 N N . THR A 1 269 ? 25.194 -11.974 -3.638 1.00 52.28 269 THR A N 1
ATOM 2128 C CA . THR A 1 269 ? 25.399 -12.334 -2.226 1.00 52.28 269 THR A CA 1
ATOM 2129 C C . THR A 1 269 ? 24.198 -11.972 -1.350 1.00 52.28 269 THR A C 1
ATOM 2131 O O . THR A 1 269 ? 23.476 -11.004 -1.596 1.00 52.28 269 THR A O 1
ATOM 2134 N N . ARG A 1 270 ? 23.998 -12.780 -0.301 1.00 49.31 270 ARG A N 1
ATOM 2135 C CA . ARG A 1 270 ? 22.945 -12.644 0.715 1.00 49.31 270 ARG A CA 1
ATOM 2136 C C . ARG A 1 270 ? 23.048 -11.263 1.379 1.00 49.31 270 ARG A C 1
ATOM 2138 O O . ARG A 1 270 ? 24.058 -10.970 2.015 1.00 49.31 270 ARG A O 1
ATOM 2145 N N . SER A 1 271 ? 22.030 -10.415 1.240 1.00 45.09 271 SER A N 1
ATOM 2146 C CA . SER A 1 271 ? 21.885 -9.255 2.125 1.00 45.09 271 SER A CA 1
ATOM 2147 C C . SER A 1 271 ? 21.428 -9.789 3.483 1.00 45.09 271 SER A C 1
ATOM 2149 O O . SER A 1 271 ? 20.295 -10.254 3.595 1.00 45.09 271 SER A O 1
ATOM 2151 N N . MET A 1 272 ? 22.349 -9.831 4.454 1.00 36.44 272 MET A N 1
ATOM 2152 C CA . MET A 1 272 ? 22.037 -10.122 5.861 1.00 36.44 272 MET A CA 1
ATOM 2153 C C . MET A 1 272 ? 21.155 -9.031 6.464 1.00 36.44 272 MET A C 1
ATOM 2155 O O . MET A 1 272 ? 21.397 -7.844 6.145 1.00 36.44 272 MET A O 1
#

Radius of gyration: 23.97 Å; chains: 1; bounding box: 54×53×70 Å

Sequence (272 aa):
VTRHLNAFANTNARNTLFTLSEAMGVAQHHDAVSGTEKQEVAFDYAQRLSEGIQAAEGIINQAYAKLLPKDSQSPPTQLQFLCQLSNISQCLGIEGQERFTVTLWNPLIHQVTQHIRVPVRTDYTVRDPTGATLFTELVPISQAVQNIPGRTSLTQKQIIFKATLPALGFNTYYFEKKPDEEKNEKSAVKITHNEECTLKNQHLRVDFDDQGNLHQIVNLDRNTGVQFKSQGFYWYQGFAGNNSRPEFQASGAYIFRPLASDPQPVSTTRSM

pLDDT: mean 89.98, std 11.59, range [36.44, 98.69]

Foldseek 3Di:
DLVLLCVVQVDPLVPLLCQLVVLVVVCPPPCHVLVNDDPVVVVVSVVSNVVNVVSSLVSNQRSQQRVVDDDPDGGDPDRDDDQPVCVLLDDPVPEPDQKDKDKDFDAAQAKDKDKDKHFYQADWFKAWQVRDTFDKAKEFDDPVSVPPPPDPDPGGIIIITIDIAGGRGIIMMMIHGDDPVPRDPPRYPDPDPDPFQWDDDPFWIWHADPLSWTAKIAGPVVRDIDGDPDDAAWAFAWQCFPPPDPVRDTDDSVDGDGPDPDTGGPDPHRPD